Protein AF-0000000081640020 (afdb_homodimer)

Sequence (364 aa):
MSHGSNRSVGRKPPRAEVFRLPGRHGYAVESSPYLPGRLACAASQYYGIAGSGTVVVLEQSDAGIHLFRSFDWNDGLFDVTWSENNEHVLVTCSGDGSLQIWDTTQPTGPLQVYKEHAQEVYSVDWSQTRGEQLIVSGSWDQTAKLWDPTVGQSVCTFNGHEGVIYSTIWSPHIPGCFASASMSHGSNRSVGRKPPRAEVFRLPGRHGYAVESSPYLPGRLACAASQYYGIAGSGTVVVLEQSDAGIHLFRSFDWNDGLFDVTWSENNEHVLVTCSGDGSLQIWDTTQPTGPLQVYKEHAQEVYSVDWSQTRGEQLIVSGSWDQTAKLWDPTVGQSVCTFNGHEGVIYSTIWSPHIPGCFASAS

Organism: Gekko japonicus (NCBI:txid146911)

Solvent-accessible surface area (backbone atoms only — not comparable to full-atom values): 19384 Å² total; per-residue (Å²): 137,84,79,74,77,74,70,68,75,67,74,73,71,89,82,85,81,85,81,86,56,88,78,48,32,28,35,16,52,38,64,46,94,75,44,81,47,33,34,38,35,11,12,8,14,74,83,54,76,48,56,38,11,37,41,37,32,34,38,51,53,98,90,39,68,41,85,72,45,71,46,78,43,87,31,16,24,38,15,47,33,55,44,77,85,40,87,50,32,34,38,37,20,16,53,78,10,28,35,38,32,36,37,74,87,45,83,73,64,58,80,43,74,44,77,76,53,87,30,32,22,43,19,42,28,48,33,70,29,84,95,51,73,38,34,37,35,10,14,52,63,19,34,36,39,33,30,35,85,91,46,95,52,70,74,47,77,45,71,84,50,92,37,47,21,46,19,35,38,53,32,77,74,45,76,96,38,68,52,71,18,45,136,84,78,75,78,73,70,68,75,68,74,72,71,90,82,85,80,83,79,86,57,89,77,47,31,28,35,17,53,40,64,48,92,74,43,82,47,30,34,37,36,11,12,7,13,73,83,53,76,46,55,38,11,36,42,36,32,34,37,52,53,96,90,38,70,42,84,72,47,71,46,78,43,87,31,16,25,37,16,47,32,55,44,77,83,40,89,51,32,34,38,36,22,16,53,78,9,28,36,39,33,35,36,74,87,43,82,72,64,57,80,43,73,44,77,77,52,89,30,32,23,42,20,42,26,45,32,70,29,84,96,50,73,38,36,38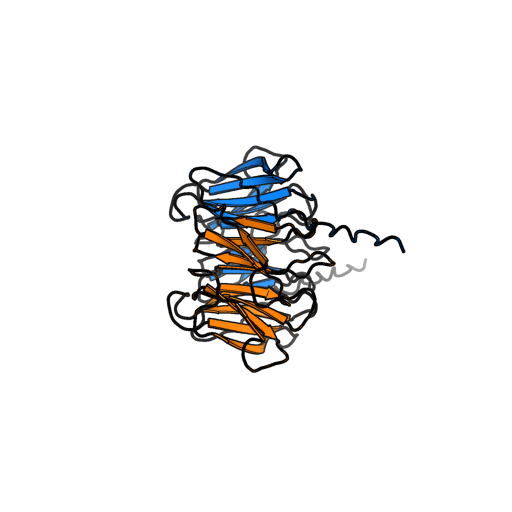,34,11,14,53,62,20,34,35,37,33,31,34,85,91,45,94,52,71,75,44,78,44,70,86,50,92,39,46,21,46,20,35,35,53,31,79,74,46,74,95,39,68,51,71,18,45

Radius of gyration: 20.92 Å; Cα contacts (8 Å, |Δi|>4): 1051; chains: 2; bounding box: 81×58×61 Å

InterPro domains:
  IPR001680 WD40 repeat [PF00400] (75-103)
  IPR001680 WD40 repeat [PF00400] (110-148)
  IPR001680 WD40 repeat [PS50082] (114-157)
  IPR001680 WD40 repeat [SM00320] (64-103)
  IPR001680 WD40 repeat [SM00320] (107-148)
  IPR015943 WD40/YVTN repeat-like-containing domain superfamily [G3DSA:2.130.10.10] (17-182)
  IPR036322 WD40-repeat-containing domain superfamily [SSF50978] (51-182)
  IPR044536 Peroxisomal targeting signal 2 receptor [PTHR46027] (19-182)

Nearest PDB structures (foldseek):
  8enw-assembly2_B  TM=9.210E-01  e=2.119E-08  Saccharomyces cerevisiae
  4j82-assembly2_B  TM=9.116E-01  e=2.236E-08  Saccharomyces cerevisiae
  8f0e-assembly2_B  TM=8.985E-01  e=9.105E-08  Saccharomyces cerevisiae
  8ewx-assembly2_B  TM=8.991E-01  e=1.939E-07  Saccharomyces cerevisiae
  3mkq-assembly1_E  TM=8.914E-01  e=1.329E-07  Saccharomyces cerevisiae YJM789

pLDDT: mean 91.42, std 14.83, range [31.03, 98.88]

Secondary structure (DSSP, 8-state):
------------PPP------TT-EEEEEEE-SSSTTEEEEEEESGGGTSS-EEEEEEEEETTEEEEEEEEEESS-EEEEEE-SS-TTEEEEEETTSEEEEEETT--SS-SEEEE--SS-EEEEEE--STT---EEEEETTS-EEEE-TTSSSEEEEE---SS---EEEE-SSSTT-EEEE-/------------PPP------TT-EEEEEEE-SSSTTEEEEEEESGGGTSS-EEEEEEEEETTEEEEEEEEEESS-EEEEEE-SS-TTEEEEEETTSEEEEEETT--SS-SEEEE--SS-EEEEEE--STT---EEEEETTS-EEEE-TTSSSEEEEE---SS---EEEE-SSSTT-EEEE-

Structure (mmCIF, N/CA/C/O backbone):
data_AF-0000000081640020-model_v1
#
loop_
_entity.id
_entity.type
_entity.pdbx_description
1 polymer 'Peroxisomal targeting signal 2 receptor-like'
#
loop_
_atom_site.group_PDB
_atom_site.id
_atom_site.type_symbol
_atom_site.label_atom_id
_atom_site.label_alt_id
_atom_site.label_comp_id
_atom_site.label_asym_id
_atom_site.label_entity_id
_atom_site.label_seq_id
_atom_site.pdbx_PDB_ins_code
_atom_site.Cartn_x
_atom_site.Cartn_y
_atom_site.Cartn_z
_atom_site.occupancy
_atom_site.B_iso_or_equiv
_atom_site.auth_seq_id
_atom_site.auth_comp_id
_atom_site.auth_asym_id
_atom_site.auth_atom_id
_atom_site.pdbx_PDB_model_num
ATOM 1 N N . MET A 1 1 ? 40.188 -6.492 -39.781 1 31.47 1 MET A N 1
ATOM 2 C CA . MET A 1 1 ? 38.844 -6.727 -39.281 1 31.47 1 MET A CA 1
ATOM 3 C C . MET A 1 1 ? 38.719 -6.328 -37.812 1 31.47 1 MET A C 1
ATOM 5 O O . MET A 1 1 ? 39.406 -6.906 -36.938 1 31.47 1 MET A O 1
ATOM 9 N N . SER A 1 2 ? 38.531 -4.973 -37.438 1 36.56 2 SER A N 1
ATOM 10 C CA . SER A 1 2 ? 38.5 -4.25 -36.188 1 36.56 2 SER A CA 1
ATOM 11 C C . SER A 1 2 ? 37.375 -4.773 -35.281 1 36.56 2 SER A C 1
ATOM 13 O O . SER A 1 2 ? 36.219 -4.836 -35.688 1 36.56 2 SER A O 1
ATOM 15 N N . HIS A 1 3 ? 37.625 -5.766 -34.375 1 32.75 3 HIS A N 1
ATOM 16 C CA . HIS A 1 3 ? 36.75 -6.266 -33.312 1 32.75 3 HIS A CA 1
ATOM 17 C C . HIS A 1 3 ? 36.156 -5.121 -32.5 1 32.75 3 HIS A C 1
ATOM 19 O O . HIS A 1 3 ? 36.906 -4.379 -31.844 1 32.75 3 HIS A O 1
ATOM 25 N N . GLY A 1 4 ? 35.156 -4.398 -32.969 1 34.59 4 GLY A N 1
ATOM 26 C CA . GLY A 1 4 ? 34.406 -3.445 -32.156 1 34.59 4 GLY A CA 1
ATOM 27 C C . GLY A 1 4 ? 34.094 -3.965 -30.75 1 34.59 4 GLY A C 1
ATOM 28 O O . GLY A 1 4 ? 33.594 -5.082 -30.609 1 34.59 4 GLY A O 1
ATOM 29 N N . SER A 1 5 ? 34.875 -3.557 -29.719 1 37.44 5 SER A N 1
ATOM 30 C CA . SER A 1 5 ? 34.625 -3.75 -28.297 1 37.44 5 SER A CA 1
ATOM 31 C C . SER A 1 5 ? 33.188 -3.432 -27.922 1 37.44 5 SER A C 1
ATOM 33 O O . SER A 1 5 ? 32.719 -2.322 -28.172 1 37.44 5 SER A O 1
ATOM 35 N N . ASN A 1 6 ? 32.312 -4.316 -28.109 1 34.81 6 ASN A N 1
ATOM 36 C CA . ASN A 1 6 ? 31.016 -4.254 -27.438 1 34.81 6 ASN A CA 1
ATOM 37 C C . ASN A 1 6 ? 31.156 -3.832 -25.984 1 34.81 6 ASN A C 1
ATOM 39 O O . ASN A 1 6 ? 31.625 -4.613 -25.141 1 34.81 6 ASN A O 1
ATOM 43 N N . ARG A 1 7 ? 31.516 -2.559 -25.75 1 33.72 7 ARG A N 1
ATOM 44 C CA . ARG A 1 7 ? 31.406 -2.066 -24.375 1 33.72 7 ARG A CA 1
ATOM 45 C C . ARG A 1 7 ? 30.109 -2.539 -23.719 1 33.72 7 ARG A C 1
ATOM 47 O O . ARG A 1 7 ? 29.016 -2.246 -24.219 1 33.72 7 ARG A O 1
ATOM 54 N N . SER A 1 8 ? 30.141 -3.619 -23.125 1 36.47 8 SER A N 1
ATOM 55 C CA . SER A 1 8 ? 29.109 -3.955 -22.141 1 36.47 8 SER A CA 1
ATOM 56 C C . SER A 1 8 ? 28.688 -2.725 -21.344 1 36.47 8 SER A C 1
ATOM 58 O O . SER A 1 8 ? 29.531 -2.043 -20.75 1 36.47 8 SER A O 1
ATOM 60 N N . VAL A 1 9 ? 27.984 -1.867 -21.953 1 42.41 9 VAL A N 1
ATOM 61 C CA . VAL A 1 9 ? 27.406 -0.867 -21.047 1 42.41 9 VAL A CA 1
ATOM 62 C C . VAL A 1 9 ? 27.172 -1.482 -19.672 1 42.41 9 VAL A C 1
ATOM 64 O O . VAL A 1 9 ? 26.344 -2.393 -19.531 1 42.41 9 VAL A O 1
ATOM 67 N N . GLY A 1 10 ? 28.109 -1.591 -18.953 1 42.25 10 GLY A N 1
ATOM 68 C CA . GLY A 1 10 ? 28.031 -2.102 -17.594 1 42.25 10 GLY A CA 1
ATOM 69 C C . GLY A 1 10 ? 26.828 -1.582 -16.828 1 42.25 10 GLY A C 1
ATOM 70 O O . GLY A 1 10 ? 26.609 -0.37 -16.75 1 42.25 10 GLY A O 1
ATOM 71 N N . ARG A 1 11 ? 25.797 -2.18 -16.828 1 53.28 11 ARG A N 1
ATOM 72 C CA . ARG A 1 11 ? 24.672 -1.868 -15.938 1 53.28 11 ARG A CA 1
ATOM 73 C C . ARG A 1 11 ? 25.172 -1.43 -14.57 1 53.28 11 ARG A C 1
ATOM 75 O O . ARG A 1 11 ? 26 -2.105 -13.961 1 53.28 11 ARG A O 1
ATOM 82 N N . LYS A 1 12 ? 25.266 -0.061 -14.383 1 57.16 12 LYS A N 1
ATOM 83 C CA . LYS A 1 12 ? 25.609 0.451 -13.055 1 57.16 12 LYS A CA 1
ATOM 84 C C . LYS A 1 12 ? 24.984 -0.415 -11.961 1 57.16 12 LYS A C 1
ATOM 86 O O . LYS A 1 12 ? 23.812 -0.786 -12.039 1 57.16 12 LYS A O 1
ATOM 91 N N . PRO A 1 13 ? 25.906 -0.853 -11.133 1 63.94 13 PRO A N 1
ATOM 92 C CA . PRO A 1 13 ? 25.375 -1.683 -10.055 1 63.94 13 PRO A CA 1
ATOM 93 C C . PRO A 1 13 ? 24.219 -1.006 -9.312 1 63.94 13 PRO A C 1
ATOM 95 O O . PRO A 1 13 ? 24.156 0.224 -9.242 1 63.94 13 PRO A O 1
ATOM 98 N N . PRO A 1 14 ? 23.281 -1.771 -8.961 1 75.06 14 PRO A N 1
ATOM 99 C CA . PRO A 1 14 ? 22.188 -1.174 -8.172 1 75.06 14 PRO A CA 1
ATOM 100 C C . PRO A 1 14 ? 22.703 -0.415 -6.949 1 75.06 14 PRO A C 1
ATOM 102 O O . PRO A 1 14 ? 23.609 -0.889 -6.258 1 75.06 14 PRO A O 1
ATOM 105 N N . ARG A 1 15 ? 22.406 0.864 -6.859 1 84.56 15 ARG A N 1
ATOM 106 C CA . ARG A 1 15 ? 22.781 1.709 -5.727 1 84.56 15 ARG A CA 1
ATOM 107 C C . ARG A 1 15 ? 21.656 1.773 -4.703 1 84.56 15 ARG A C 1
ATOM 109 O O . ARG A 1 15 ? 20.469 1.836 -5.066 1 84.56 15 ARG A O 1
ATOM 116 N N . ALA A 1 16 ? 22.078 1.59 -3.438 1 89.75 16 ALA A N 1
ATOM 117 C CA . ALA A 1 16 ? 21.125 1.692 -2.34 1 89.75 16 ALA A CA 1
ATOM 118 C C . ALA A 1 16 ? 21.516 2.787 -1.358 1 89.75 16 ALA A C 1
ATOM 120 O O . ALA A 1 16 ? 22.688 2.895 -0.985 1 89.75 16 ALA A O 1
ATOM 121 N N . GLU A 1 17 ? 20.625 3.701 -1.129 1 92.69 17 GLU A N 1
ATOM 122 C CA . GLU A 1 17 ? 20.797 4.715 -0.095 1 92.69 17 GLU A CA 1
ATOM 123 C C . GLU A 1 17 ? 19.828 4.504 1.06 1 92.69 17 GLU A C 1
ATOM 125 O O . GLU A 1 17 ? 18.672 4.113 0.844 1 92.69 17 GLU A O 1
ATOM 130 N N . VAL A 1 18 ? 20.328 4.789 2.318 1 94.5 18 VAL A N 1
ATOM 131 C CA . VAL A 1 18 ? 19.516 4.539 3.5 1 94.5 18 VAL A CA 1
ATOM 132 C C . VAL A 1 18 ? 19.344 5.836 4.289 1 94.5 18 VAL A C 1
ATOM 134 O O . VAL A 1 18 ? 20.312 6.57 4.516 1 94.5 18 VAL A O 1
ATOM 137 N N . PHE A 1 19 ? 18.156 6.219 4.598 1 96.25 19 PHE A N 1
ATOM 138 C CA . PHE A 1 19 ? 17.844 7.258 5.57 1 96.25 19 PHE A CA 1
ATOM 139 C C . PHE A 1 19 ? 17.375 6.641 6.883 1 96.25 19 PHE A C 1
ATOM 141 O O . PHE A 1 19 ? 16.469 5.812 6.895 1 96.25 19 PHE A O 1
ATOM 148 N N . ARG A 1 20 ? 18 7.086 7.984 1 96.25 20 ARG A N 1
ATOM 149 C CA . ARG A 1 20 ? 17.656 6.523 9.289 1 96.25 20 ARG A CA 1
ATOM 150 C C . ARG A 1 20 ? 16.953 7.551 10.164 1 96.25 20 ARG A C 1
ATOM 152 O O . ARG A 1 20 ? 17.344 8.719 10.211 1 96.25 20 ARG A O 1
ATOM 159 N N . LEU A 1 21 ? 15.836 7.211 10.75 1 95.88 21 LEU A N 1
ATOM 160 C CA . LEU A 1 21 ? 15.094 7.969 11.758 1 95.88 21 LEU A CA 1
ATOM 161 C C . LEU A 1 21 ? 15.133 7.258 13.109 1 95.88 21 LEU A C 1
ATOM 163 O O . LEU A 1 21 ? 14.289 6.406 13.391 1 95.88 21 LEU A O 1
ATOM 167 N N . PRO A 1 22 ? 16.109 7.625 13.961 1 94.12 22 PRO A N 1
ATOM 168 C CA . PRO A 1 22 ? 16.281 6.906 15.227 1 94.12 22 PRO A CA 1
ATOM 169 C C . PRO A 1 22 ? 15 6.852 16.047 1 94.12 22 PRO A C 1
ATOM 171 O O . PRO A 1 22 ? 14.297 7.855 16.172 1 94.12 22 PRO A O 1
ATOM 174 N N . GLY A 1 23 ? 14.727 5.684 16.594 1 95.31 23 GLY A N 1
ATOM 175 C CA . GLY A 1 23 ? 13.586 5.496 17.469 1 95.31 23 GLY A CA 1
ATOM 176 C C . GLY A 1 23 ? 12.273 5.348 16.719 1 95.31 23 GLY A C 1
ATOM 177 O O . GLY A 1 23 ? 11.203 5.355 17.328 1 95.31 23 GLY A O 1
ATOM 178 N N . ARG A 1 24 ? 12.305 5.293 15.414 1 97.19 24 ARG A N 1
ATOM 179 C CA . ARG A 1 24 ? 11.094 5.16 14.602 1 97.19 24 ARG A CA 1
ATOM 180 C C . ARG A 1 24 ? 11.188 3.953 13.68 1 97.19 24 ARG A C 1
ATOM 182 O O . ARG A 1 24 ? 12.273 3.605 13.203 1 97.19 24 ARG A O 1
ATOM 189 N N . HIS A 1 25 ? 10.086 3.314 13.461 1 97.19 25 HIS A N 1
ATOM 190 C CA . HIS A 1 25 ? 9.914 2.248 12.484 1 97.19 25 HIS A CA 1
ATOM 191 C C . HIS A 1 25 ? 9 2.684 11.344 1 97.19 25 HIS A C 1
ATOM 193 O O . HIS A 1 25 ? 7.883 3.141 11.586 1 97.19 25 HIS A O 1
ATOM 199 N N . GLY A 1 26 ? 9.492 2.486 10.109 1 98.38 26 GLY A N 1
ATOM 200 C CA . GLY A 1 26 ? 8.711 2.877 8.945 1 98.38 26 GLY A CA 1
ATOM 201 C C . GLY A 1 26 ? 7.617 1.884 8.602 1 98.38 26 GLY A C 1
ATOM 202 O O . GLY A 1 26 ? 7.836 0.671 8.656 1 98.38 26 GLY A O 1
ATOM 203 N N . TYR A 1 27 ? 6.477 2.402 8.266 1 98.5 27 TYR A N 1
ATOM 204 C CA . TYR A 1 27 ? 5.34 1.543 7.953 1 98.5 27 TYR A CA 1
ATOM 205 C C . TYR A 1 27 ? 4.914 1.705 6.496 1 98.5 27 TYR A C 1
ATOM 207 O O . TYR A 1 27 ? 4.406 0.764 5.883 1 98.5 27 TYR A O 1
ATOM 215 N N . ALA A 1 28 ? 5.047 2.902 6.031 1 98.75 28 ALA A N 1
ATOM 216 C CA . ALA A 1 28 ? 4.613 3.195 4.668 1 98.75 28 ALA A CA 1
ATOM 217 C C . ALA A 1 28 ? 5.516 4.242 4.02 1 98.75 28 ALA A C 1
ATOM 219 O O . ALA A 1 28 ? 5.965 5.18 4.68 1 98.75 28 ALA A O 1
ATOM 220 N N . VAL A 1 29 ? 5.754 4.066 2.709 1 98.62 29 VAL A N 1
ATOM 221 C CA . VAL A 1 29 ? 6.508 5.035 1.916 1 98.62 29 VAL A CA 1
ATOM 222 C C . VAL A 1 29 ? 5.809 5.258 0.576 1 98.62 29 VAL A C 1
ATOM 224 O O . VAL A 1 29 ? 5.305 4.312 -0.035 1 98.62 29 VAL A O 1
ATOM 227 N N . GLU A 1 30 ? 5.672 6.48 0.209 1 98.19 30 GLU A N 1
ATOM 228 C CA . GLU A 1 30 ? 5.043 6.852 -1.054 1 98.19 30 GLU A CA 1
ATOM 229 C C . GLU A 1 30 ? 5.867 7.898 -1.797 1 98.19 30 GLU A C 1
ATOM 231 O O . GLU A 1 30 ? 6.406 8.82 -1.184 1 98.19 30 GLU A O 1
ATOM 236 N N . SER A 1 31 ? 5.891 7.777 -3.104 1 96.75 31 SER A N 1
ATOM 237 C CA . SER A 1 31 ? 6.543 8.781 -3.938 1 96.75 31 SER A CA 1
ATOM 238 C C . SER A 1 31 ? 5.578 9.891 -4.328 1 96.75 31 SER A C 1
ATOM 240 O O . SER A 1 31 ? 4.406 9.633 -4.605 1 96.75 31 SER A O 1
ATOM 242 N N . SER A 1 32 ? 6.137 11.141 -4.355 1 96.44 32 SER A N 1
ATOM 243 C CA . SER A 1 32 ? 5.324 12.234 -4.875 1 96.44 32 SER A CA 1
ATOM 244 C C . SER A 1 32 ? 4.969 12.016 -6.34 1 96.44 32 SER A C 1
ATOM 246 O O . SER A 1 32 ? 5.824 11.641 -7.145 1 96.44 32 SER A O 1
ATOM 248 N N . PRO A 1 33 ? 3.686 12.266 -6.621 1 92.75 33 PRO A N 1
ATOM 249 C CA . PRO A 1 33 ? 3.33 12.156 -8.039 1 92.75 33 PRO A CA 1
ATOM 250 C C . PRO A 1 33 ? 3.775 13.367 -8.852 1 92.75 33 PRO A C 1
ATOM 252 O O . PRO A 1 33 ? 3.705 13.344 -10.086 1 92.75 33 PRO A O 1
ATOM 255 N N . TYR A 1 34 ? 4.285 14.414 -8.258 1 94.25 34 TYR A N 1
ATOM 256 C CA . TYR A 1 34 ? 4.613 15.672 -8.914 1 94.25 34 TYR A CA 1
ATOM 257 C C . TYR A 1 34 ? 6.125 15.844 -9.047 1 94.25 34 TYR A C 1
ATOM 259 O O . TYR A 1 34 ? 6.617 16.297 -10.078 1 94.25 34 TYR A O 1
ATOM 267 N N . LEU A 1 35 ? 6.797 15.562 -7.984 1 94.69 35 LEU A N 1
ATOM 268 C CA . LEU A 1 35 ? 8.211 15.898 -7.867 1 94.69 35 LEU A CA 1
ATOM 269 C C . LEU A 1 35 ? 9.07 14.633 -7.871 1 94.69 35 LEU A C 1
ATOM 271 O O . LEU A 1 35 ? 9.125 13.914 -6.871 1 94.69 35 LEU A O 1
ATOM 275 N N . PRO A 1 36 ? 9.812 14.578 -9.008 1 91 36 PRO A N 1
ATOM 276 C CA . PRO A 1 36 ? 10.672 13.391 -9.055 1 91 36 PRO A CA 1
ATOM 277 C C . PRO A 1 36 ? 11.688 13.344 -7.918 1 91 36 PRO A C 1
ATOM 279 O O . PRO A 1 36 ? 12.328 14.352 -7.621 1 91 36 PRO A O 1
ATOM 282 N N . GLY A 1 37 ? 11.773 12.43 -7.141 1 92 37 GLY A N 1
ATOM 283 C CA . GLY A 1 37 ? 12.758 12.25 -6.086 1 92 37 GLY A CA 1
ATOM 284 C C . GLY A 1 37 ? 12.211 12.547 -4.703 1 92 37 GLY A C 1
ATOM 285 O O . GLY A 1 37 ? 12.938 12.453 -3.711 1 92 37 GLY A O 1
ATOM 286 N N . ARG A 1 38 ? 11.023 13.078 -4.68 1 96.25 38 ARG A N 1
ATOM 287 C CA . ARG A 1 38 ? 10.422 13.359 -3.381 1 96.25 38 ARG A CA 1
ATOM 288 C C . ARG A 1 38 ? 9.594 12.18 -2.887 1 96.25 38 ARG A C 1
ATOM 290 O O . ARG A 1 38 ? 8.773 11.633 -3.631 1 96.25 38 ARG A O 1
ATOM 297 N N . LEU A 1 39 ? 9.852 11.805 -1.568 1 97.44 39 LEU A N 1
ATOM 298 C CA . LEU A 1 39 ? 9.18 10.68 -0.925 1 97.44 39 LEU A CA 1
ATOM 299 C C . LEU A 1 39 ? 8.617 11.094 0.43 1 97.44 39 LEU A C 1
ATOM 301 O O . LEU A 1 39 ? 9.148 11.984 1.086 1 97.44 39 LEU A O 1
ATOM 305 N N . ALA A 1 40 ? 7.566 10.477 0.797 1 98.75 40 ALA A N 1
ATOM 306 C CA . ALA A 1 40 ? 7.047 10.586 2.158 1 98.75 40 ALA A CA 1
ATOM 307 C C . ALA A 1 40 ? 7.02 9.219 2.842 1 98.75 40 ALA A C 1
ATOM 309 O O . ALA A 1 40 ? 6.684 8.211 2.219 1 98.75 40 ALA A O 1
ATOM 310 N N . CYS A 1 41 ? 7.367 9.164 4.113 1 98.81 41 CYS A N 1
ATOM 311 C CA . CYS A 1 41 ? 7.375 7.922 4.879 1 98.81 41 CYS A CA 1
ATOM 312 C C . CYS A 1 41 ? 6.723 8.117 6.242 1 98.81 41 CYS A C 1
ATOM 314 O O . CYS A 1 41 ? 7.121 9.008 7 1 98.81 41 CYS A O 1
ATOM 316 N N . ALA A 1 42 ? 5.738 7.324 6.547 1 98.88 42 ALA A N 1
ATOM 317 C CA . ALA A 1 42 ? 5.102 7.305 7.859 1 98.88 42 ALA A CA 1
ATOM 318 C C . ALA A 1 42 ? 5.793 6.309 8.789 1 98.88 42 ALA A C 1
ATOM 320 O O . ALA A 1 42 ? 6.059 5.172 8.398 1 98.88 42 ALA A O 1
ATOM 321 N N . ALA A 1 43 ? 6.008 6.785 10.008 1 98.75 43 ALA A N 1
ATOM 322 C CA . ALA A 1 43 ? 6.738 5.945 10.953 1 98.75 43 ALA A CA 1
ATOM 323 C C . ALA A 1 43 ? 6.148 6.055 12.352 1 98.75 43 ALA A C 1
ATOM 325 O O . ALA A 1 43 ? 5.438 7.016 12.656 1 98.75 43 ALA A O 1
ATOM 326 N N . SER A 1 44 ? 6.453 5.031 13.18 1 98.56 44 SER A N 1
ATOM 327 C CA . SER A 1 44 ? 5.938 4.977 14.547 1 98.56 44 SER A CA 1
ATOM 328 C C . SER A 1 44 ? 7.023 4.543 15.531 1 98.56 44 SER A C 1
ATOM 330 O O . SER A 1 44 ? 7.992 3.891 15.141 1 98.56 44 SER A O 1
ATOM 332 N N . GLN A 1 45 ? 6.816 4.98 16.75 1 97.25 45 GLN A N 1
ATOM 333 C CA . GLN A 1 45 ? 7.68 4.512 17.828 1 97.25 45 GLN A CA 1
ATOM 334 C C . GLN A 1 45 ? 7.207 3.162 18.359 1 97.25 45 GLN A C 1
ATOM 336 O O . GLN A 1 45 ? 6.02 2.848 18.297 1 97.25 45 GLN A O 1
ATOM 341 N N . TYR A 1 46 ? 8.172 2.32 18.844 1 95.62 46 TYR A N 1
ATOM 342 C CA . TYR A 1 46 ? 7.93 1.057 19.531 1 95.62 46 TYR A CA 1
ATOM 343 C C . TYR A 1 46 ? 7.039 0.144 18.688 1 95.62 46 TYR A C 1
ATOM 345 O O . TYR A 1 46 ? 6.066 -0.416 19.203 1 95.62 46 TYR A O 1
ATOM 353 N N . TYR A 1 47 ? 7.227 0.098 17.391 1 90.12 47 TYR A N 1
ATOM 354 C CA . TYR A 1 47 ? 6.578 -0.788 16.438 1 90.12 47 TYR A CA 1
ATOM 355 C C . TYR A 1 47 ? 5.074 -0.535 16.391 1 90.12 47 TYR A C 1
ATOM 357 O O . TYR A 1 47 ? 4.289 -1.466 16.203 1 90.12 47 TYR A O 1
ATOM 365 N N . GLY A 1 48 ? 4.715 0.744 16.734 1 92 48 GLY A N 1
ATOM 366 C CA . GLY A 1 48 ? 3.322 1.148 16.609 1 92 48 GLY A CA 1
ATOM 367 C C . GLY A 1 48 ? 2.482 0.791 17.828 1 92 48 GLY A C 1
ATOM 368 O O . GLY A 1 48 ? 1.269 1.001 17.828 1 92 48 GLY A O 1
ATOM 369 N N . ILE A 1 49 ? 3.008 0.252 18.812 1 92.06 49 ILE A N 1
ATOM 370 C CA . ILE A 1 49 ? 2.275 -0.2 19.984 1 92.06 49 ILE A CA 1
ATOM 371 C C . ILE A 1 49 ? 2.037 0.977 20.938 1 92.06 49 ILE A C 1
ATOM 373 O O . ILE A 1 49 ? 0.993 1.058 21.578 1 92.06 49 ILE A O 1
ATOM 377 N N . ALA A 1 50 ? 2.98 1.899 21.031 1 92.62 50 ALA A N 1
ATOM 378 C CA . ALA A 1 50 ? 2.924 3.08 21.891 1 92.62 50 ALA A CA 1
ATOM 379 C C . ALA A 1 50 ? 3.795 4.203 21.328 1 92.62 50 ALA A C 1
ATOM 381 O O . ALA A 1 50 ? 4.531 4.004 20.359 1 92.62 50 ALA A O 1
ATOM 382 N N . GLY A 1 51 ? 3.578 5.398 21.828 1 95.5 51 GLY A N 1
ATOM 383 C CA . GLY A 1 51 ? 4.473 6.504 21.531 1 95.5 51 GLY A CA 1
ATOM 384 C C . GLY A 1 51 ? 3.969 7.379 20.391 1 95.5 51 GLY A C 1
ATOM 385 O O . GLY A 1 51 ? 2.768 7.418 20.125 1 95.5 51 GLY A O 1
ATOM 386 N N . SER A 1 52 ? 4.93 8.102 19.781 1 97.94 52 SER A N 1
ATOM 387 C CA . SER A 1 52 ? 4.605 9.109 18.781 1 97.94 52 SER A CA 1
ATOM 388 C C . SER A 1 52 ? 4.871 8.578 17.375 1 97.94 52 SER A C 1
ATOM 390 O O . SER A 1 52 ? 5.449 7.504 17.203 1 97.94 52 SER A O 1
ATOM 392 N N . GLY A 1 53 ? 4.281 9.234 16.438 1 98.31 53 GLY A N 1
ATOM 393 C CA . GLY A 1 53 ? 4.562 8.992 15.039 1 98.31 53 GLY A CA 1
ATOM 394 C C . GLY A 1 53 ? 5.242 10.164 14.359 1 98.31 53 GLY A C 1
ATOM 395 O O . GLY A 1 53 ? 5.207 11.289 14.859 1 98.31 53 GLY A O 1
ATOM 396 N N . THR A 1 54 ? 5.945 9.875 13.305 1 98.56 54 THR A N 1
ATOM 397 C CA . THR A 1 54 ? 6.605 10.891 12.492 1 98.56 54 THR A CA 1
ATOM 398 C C . THR A 1 54 ? 6.375 10.617 11.008 1 98.56 54 THR A C 1
ATOM 400 O O . THR A 1 54 ? 6.465 9.477 10.555 1 98.56 54 THR A O 1
ATOM 403 N N . VAL A 1 55 ? 5.961 11.625 10.289 1 98.75 55 VAL A N 1
ATOM 404 C CA . VAL A 1 55 ? 6.043 11.547 8.836 1 98.75 55 VAL A CA 1
ATOM 405 C C . VAL A 1 55 ? 7.199 12.406 8.336 1 98.75 55 VAL A C 1
ATOM 407 O O . VAL A 1 55 ? 7.328 13.57 8.719 1 98.75 55 VAL A O 1
ATOM 410 N N . VAL A 1 56 ? 8.055 11.781 7.539 1 98.44 56 VAL A N 1
ATOM 411 C CA . VAL A 1 56 ? 9.188 12.508 6.973 1 98.44 56 VAL A CA 1
ATOM 412 C C . VAL A 1 56 ? 9.016 12.641 5.465 1 98.44 56 VAL A C 1
ATOM 414 O O . VAL A 1 56 ? 8.531 11.727 4.801 1 98.44 56 VAL A O 1
ATOM 417 N N . VAL A 1 57 ? 9.344 13.766 4.98 1 98.25 57 VAL A N 1
ATOM 418 C CA . VAL A 1 57 ? 9.484 14.016 3.549 1 98.25 57 VAL A CA 1
ATOM 419 C C . VAL A 1 57 ? 10.961 14.078 3.172 1 98.25 57 VAL A C 1
ATOM 421 O O . VAL A 1 57 ? 11.719 14.875 3.736 1 98.25 57 VAL A O 1
ATOM 424 N N . LEU A 1 58 ? 11.305 13.195 2.23 1 98.12 58 LEU A N 1
ATOM 425 C CA . LEU A 1 58 ? 12.695 13.031 1.837 1 98.12 58 LEU A CA 1
ATOM 426 C C . LEU A 1 58 ? 12.914 13.484 0.395 1 98.12 58 LEU A C 1
ATOM 428 O O . LEU A 1 58 ? 11.984 13.438 -0.416 1 98.12 58 LEU A O 1
ATOM 432 N N . GLU A 1 59 ? 14.109 13.914 0.158 1 95.88 59 GLU A N 1
ATOM 433 C CA . GLU A 1 59 ? 14.555 14.266 -1.189 1 95.88 59 GLU A CA 1
ATOM 434 C C . GLU A 1 59 ? 15.719 13.383 -1.627 1 95.88 59 GLU A C 1
ATOM 436 O O . GLU A 1 59 ? 16.734 13.312 -0.935 1 95.88 59 GLU A O 1
ATOM 441 N N . GLN A 1 60 ? 15.453 12.734 -2.723 1 91.88 60 GLN A N 1
ATOM 442 C CA . GLN A 1 60 ? 16.531 11.953 -3.318 1 91.88 60 GLN A CA 1
ATOM 443 C C . GLN A 1 60 ? 17.266 12.758 -4.395 1 91.88 60 GLN A C 1
ATOM 445 O O . GLN A 1 60 ? 16.625 13.328 -5.285 1 91.88 60 GLN A O 1
ATOM 450 N N . SER A 1 61 ? 18.609 12.844 -4.309 1 86 61 SER A N 1
ATOM 451 C CA . SER A 1 61 ? 19.469 13.492 -5.297 1 86 61 SER A CA 1
ATOM 452 C C . SER A 1 61 ? 20.703 12.656 -5.574 1 86 61 SER A C 1
ATOM 454 O O . SER A 1 61 ? 20.844 11.547 -5.055 1 86 61 SER A O 1
ATOM 456 N N . ASP A 1 62 ? 21.531 13.133 -6.457 1 84.25 62 ASP A N 1
ATOM 457 C CA . ASP A 1 62 ? 22.797 12.453 -6.75 1 84.25 62 ASP A CA 1
ATOM 458 C C . ASP A 1 62 ? 23.656 12.328 -5.492 1 84.25 62 ASP A C 1
ATOM 460 O O . ASP A 1 62 ? 24.469 11.406 -5.379 1 84.25 62 ASP A O 1
ATOM 464 N N . ALA A 1 63 ? 23.438 13.195 -4.586 1 86.62 63 ALA A N 1
ATOM 465 C CA . ALA A 1 63 ? 24.219 13.227 -3.355 1 86.62 63 ALA A CA 1
ATOM 466 C C . ALA A 1 63 ? 23.656 12.25 -2.32 1 86.62 63 ALA A C 1
ATOM 468 O O . ALA A 1 63 ? 24.312 11.984 -1.302 1 86.62 63 ALA A O 1
ATOM 469 N N . GLY A 1 64 ? 22.5 11.75 -2.607 1 88.56 64 GLY A N 1
ATOM 470 C CA . GLY A 1 64 ? 21.906 10.82 -1.659 1 88.56 64 GLY A CA 1
ATOM 471 C C . GLY A 1 64 ? 20.5 11.234 -1.227 1 88.56 64 GLY A C 1
ATOM 472 O O . GLY A 1 64 ? 19.812 11.945 -1.956 1 88.56 64 GLY A O 1
ATOM 473 N N . ILE A 1 65 ? 20.078 10.617 -0.127 1 93.38 65 ILE A N 1
ATOM 474 C CA . ILE A 1 65 ? 18.75 10.914 0.399 1 93.38 65 ILE A CA 1
ATOM 475 C C . ILE A 1 65 ? 18.859 11.859 1.591 1 93.38 65 ILE A C 1
ATOM 477 O O . ILE A 1 65 ? 19.625 11.609 2.521 1 93.38 65 ILE A O 1
ATOM 481 N N . HIS A 1 66 ? 18.062 12.992 1.464 1 95.12 66 HIS A N 1
ATOM 482 C CA . HIS A 1 66 ? 18.125 14.008 2.506 1 95.12 66 HIS A CA 1
ATOM 483 C C . HIS A 1 66 ? 16.75 14.305 3.07 1 95.12 66 HIS A C 1
ATOM 485 O O . HIS A 1 66 ? 15.742 14.195 2.359 1 95.12 66 HIS A O 1
ATOM 491 N N . LEU A 1 67 ? 16.781 14.781 4.348 1 96.81 67 LEU A N 1
ATOM 492 C CA . LEU A 1 67 ? 15.539 15.18 4.992 1 96.81 67 LEU A CA 1
ATOM 493 C C . LEU A 1 67 ? 15.094 16.562 4.512 1 96.81 67 LEU A C 1
ATOM 495 O O . LEU A 1 67 ? 15.836 17.531 4.641 1 96.81 67 LEU A O 1
ATOM 499 N N . PHE A 1 68 ? 13.93 16.578 3.955 1 96.94 68 PHE A N 1
ATOM 500 C CA . PHE A 1 68 ? 13.352 17.844 3.506 1 96.94 68 PHE A CA 1
ATOM 501 C C . PHE A 1 68 ? 12.461 18.438 4.582 1 96.94 68 PHE A C 1
ATOM 503 O O . PHE A 1 68 ? 12.594 19.625 4.926 1 96.94 68 PHE A O 1
ATOM 510 N N . ARG A 1 69 ? 11.516 17.641 5.141 1 96.88 69 ARG A N 1
ATOM 511 C CA . ARG A 1 69 ? 10.578 18.047 6.184 1 96.88 69 ARG A CA 1
ATOM 512 C C . ARG A 1 69 ? 10.242 16.875 7.102 1 96.88 69 ARG A C 1
ATOM 514 O O . ARG A 1 69 ? 10.344 15.719 6.695 1 96.88 69 ARG A O 1
ATOM 521 N N . SER A 1 70 ? 9.906 17.297 8.336 1 97.38 70 SER A N 1
ATOM 522 C CA . SER A 1 70 ? 9.461 16.297 9.305 1 97.38 70 SER A CA 1
ATOM 523 C C . SER A 1 70 ? 8.312 16.828 10.148 1 97.38 70 SER A C 1
ATOM 525 O O . SER A 1 70 ? 8.32 17.984 10.562 1 97.38 70 SER A O 1
ATOM 527 N N . PHE A 1 71 ? 7.324 15.992 10.344 1 98.31 71 PHE A N 1
ATOM 528 C CA . PHE A 1 71 ? 6.203 16.328 11.219 1 98.31 71 PHE A CA 1
ATOM 529 C C . PHE A 1 71 ? 5.984 15.227 12.258 1 98.31 71 PHE A C 1
ATOM 531 O O . PHE A 1 71 ? 6.047 14.039 11.938 1 98.31 71 PHE A O 1
ATOM 538 N N . ASP A 1 72 ? 5.711 15.656 13.477 1 97.62 72 ASP A N 1
ATOM 539 C CA . ASP A 1 72 ? 5.457 14.703 14.547 1 97.62 72 ASP A CA 1
ATOM 540 C C . ASP A 1 72 ? 3.975 14.672 14.914 1 97.62 72 ASP A C 1
ATOM 542 O O . ASP A 1 72 ? 3.273 15.672 14.773 1 97.62 72 ASP A O 1
ATOM 546 N N . TRP A 1 73 ? 3.498 13.547 15.297 1 98.12 73 TRP A N 1
ATOM 547 C CA . TRP A 1 73 ? 2.164 13.32 15.844 1 98.12 73 TRP A CA 1
ATOM 548 C C . TRP A 1 73 ? 2.234 12.555 17.156 1 98.12 73 TRP A C 1
ATOM 550 O O . TRP A 1 73 ? 3.18 11.797 17.391 1 98.12 73 TRP A O 1
ATOM 560 N N . ASN A 1 74 ? 1.286 12.734 17.984 1 97.62 74 ASN A N 1
ATOM 561 C CA . ASN A 1 74 ? 1.333 12.234 19.359 1 97.62 74 ASN A CA 1
ATOM 562 C C . ASN A 1 74 ? 0.999 10.75 19.422 1 97.62 74 ASN A C 1
ATOM 564 O O . ASN A 1 74 ? 0.979 10.156 20.5 1 97.62 74 ASN A O 1
ATOM 568 N N . ASP A 1 75 ? 0.745 10.109 18.359 1 98.5 75 ASP A N 1
ATOM 569 C CA . ASP A 1 75 ? 0.532 8.672 18.25 1 98.5 75 ASP A CA 1
ATOM 570 C C . ASP A 1 75 ? 1.172 8.117 16.984 1 98.5 75 ASP A C 1
ATOM 572 O O . ASP A 1 75 ? 1.609 8.883 16.109 1 98.5 75 ASP A O 1
ATOM 576 N N . GLY A 1 76 ? 1.296 6.777 16.859 1 98.56 76 GLY A N 1
ATOM 577 C CA . GLY A 1 76 ? 1.908 6.141 15.695 1 98.56 76 GLY A CA 1
ATOM 578 C C . GLY A 1 76 ? 1.235 6.512 14.391 1 98.56 76 GLY A C 1
ATOM 579 O O . GLY A 1 76 ? 0.016 6.691 14.344 1 98.56 76 GLY A O 1
ATOM 580 N N . LEU A 1 77 ? 2.016 6.656 13.305 1 98.88 77 LEU A N 1
ATOM 581 C CA . LEU A 1 77 ? 1.529 6.84 11.938 1 98.88 77 LEU A CA 1
ATOM 582 C C . LEU A 1 77 ? 1.762 5.586 11.102 1 98.88 77 LEU A C 1
ATOM 584 O O . LEU A 1 77 ? 2.859 5.02 11.117 1 98.88 77 LEU A O 1
ATOM 588 N N . PHE A 1 78 ? 0.716 5.164 10.305 1 98.75 78 PHE A N 1
ATOM 589 C CA . PHE A 1 78 ? 0.794 3.828 9.727 1 98.75 78 PHE A CA 1
ATOM 590 C C . PHE A 1 78 ? 0.745 3.893 8.211 1 98.75 78 PHE A C 1
ATOM 592 O O . PHE A 1 78 ? 1.138 2.943 7.527 1 98.75 78 PHE A O 1
ATOM 599 N N . ASP A 1 79 ? 0.203 4.945 7.691 1 98.88 79 ASP A N 1
ATOM 600 C CA . ASP A 1 79 ? 0.11 5.086 6.238 1 98.88 79 ASP A CA 1
ATOM 601 C C . ASP A 1 79 ? 0.226 6.555 5.824 1 98.88 79 ASP A C 1
ATOM 603 O O . ASP A 1 79 ? 0.093 7.453 6.66 1 98.88 79 ASP A O 1
ATOM 607 N N . VAL A 1 80 ? 0.543 6.766 4.562 1 98.88 80 VAL A N 1
ATOM 608 C CA . VAL A 1 80 ? 0.707 8.117 4.031 1 98.88 80 VAL A CA 1
ATOM 609 C C . VAL A 1 80 ? 0.335 8.141 2.553 1 98.88 80 VAL A C 1
ATOM 611 O O . VAL A 1 80 ? 0.567 7.164 1.833 1 98.88 80 VAL A O 1
ATOM 614 N N . THR A 1 81 ? -0.289 9.164 2.107 1 98.62 81 THR A N 1
ATOM 615 C CA . THR A 1 81 ? -0.573 9.383 0.693 1 98.62 81 THR A CA 1
ATOM 616 C C . THR A 1 81 ? -0.437 10.859 0.331 1 98.62 81 THR A C 1
ATOM 618 O O . THR A 1 81 ? -0.563 11.727 1.194 1 98.62 81 THR A O 1
ATOM 621 N N . TRP A 1 82 ? -0.14 11.117 -0.949 1 97.88 82 TRP A N 1
ATOM 622 C CA . TRP A 1 82 ? -0.009 12.484 -1.445 1 97.88 82 TRP A CA 1
ATOM 623 C C . TRP A 1 82 ? -1.33 12.984 -2.023 1 97.88 82 TRP A C 1
ATOM 625 O O . TRP A 1 82 ? -2.086 12.211 -2.615 1 97.88 82 TRP A O 1
ATOM 635 N N . SER A 1 83 ? -1.497 14.281 -1.844 1 96.5 83 SER A N 1
ATOM 636 C CA . SER A 1 83 ? -2.584 14.945 -2.557 1 96.5 83 SER A CA 1
ATOM 637 C C . SER A 1 83 ? -2.367 14.891 -4.066 1 96.5 83 SER A C 1
ATOM 639 O O . SER A 1 83 ? -1.24 15.047 -4.539 1 96.5 83 SER A O 1
ATOM 641 N N . GLU A 1 84 ? -3.475 14.719 -4.773 1 92.56 84 GLU A N 1
ATOM 642 C CA . GLU A 1 84 ? -3.398 14.734 -6.23 1 92.56 84 GLU A CA 1
ATOM 643 C C . GLU A 1 84 ? -3.729 16.125 -6.785 1 92.56 84 GLU A C 1
ATOM 645 O O . GLU A 1 84 ? -3.766 16.312 -8 1 92.56 84 GLU A O 1
ATOM 650 N N . ASN A 1 85 ? -3.951 17.016 -5.914 1 92.19 85 ASN A N 1
ATOM 651 C CA . ASN A 1 85 ? -4.312 18.359 -6.375 1 92.19 85 ASN A CA 1
ATOM 652 C C . ASN A 1 85 ? -3.332 19.406 -5.863 1 92.19 85 ASN A C 1
ATOM 654 O O . ASN A 1 85 ? -3.385 20.562 -6.281 1 92.19 85 ASN A O 1
ATOM 658 N N . ASN A 1 86 ? -2.547 19.094 -4.965 1 94.5 86 ASN A N 1
ATOM 659 C CA . ASN A 1 86 ? -1.549 20 -4.391 1 94.5 86 ASN A CA 1
ATOM 660 C C . ASN A 1 86 ? -0.247 19.266 -4.078 1 94.5 86 ASN A C 1
ATOM 662 O O . ASN A 1 86 ? -0.217 18.375 -3.219 1 94.5 86 ASN A O 1
ATOM 666 N N . GLU A 1 87 ? 0.88 19.609 -4.684 1 96.06 87 GLU A N 1
ATOM 667 C CA . GLU A 1 87 ? 2.139 18.875 -4.617 1 96.06 87 GLU A CA 1
ATOM 668 C C . GLU A 1 87 ? 2.773 19 -3.236 1 96.06 87 GLU A C 1
ATOM 670 O O . GLU A 1 87 ? 3.715 18.266 -2.916 1 96.06 87 GLU A O 1
ATOM 675 N N . HIS A 1 88 ? 2.248 19.812 -2.34 1 96.75 88 HIS A N 1
ATOM 676 C CA . HIS A 1 88 ? 2.842 20.031 -1.026 1 96.75 88 HIS A CA 1
ATOM 677 C C . HIS A 1 88 ? 2.043 19.344 0.068 1 96.75 88 HIS A C 1
ATOM 679 O O . HIS A 1 88 ? 2.451 19.328 1.231 1 96.75 88 HIS A O 1
ATOM 685 N N . VAL A 1 89 ? 0.938 18.766 -0.32 1 96.88 89 VAL A N 1
ATOM 686 C CA . VAL A 1 89 ? 0.009 18.281 0.693 1 96.88 89 VAL A CA 1
ATOM 687 C C . VAL A 1 89 ? 0.058 16.75 0.741 1 96.88 89 VAL A C 1
ATOM 689 O O . VAL A 1 89 ? 0.07 16.094 -0.301 1 96.88 89 VAL A O 1
ATOM 692 N N . LEU A 1 90 ? 0.182 16.219 1.968 1 97.94 90 LEU A N 1
ATOM 693 C CA . LEU A 1 90 ? 0.096 14.773 2.191 1 97.94 90 LEU A CA 1
ATOM 694 C C . LEU A 1 90 ? -0.813 14.461 3.375 1 97.94 90 LEU A C 1
ATOM 696 O O . LEU A 1 90 ? -1.124 15.344 4.176 1 97.94 90 LEU A O 1
ATOM 700 N N . VAL A 1 91 ? -1.313 13.242 3.455 1 98.69 91 VAL A N 1
ATOM 701 C CA . VAL A 1 91 ? -2.227 12.797 4.504 1 98.69 91 VAL A CA 1
ATOM 702 C C . VAL A 1 91 ? -1.667 11.555 5.18 1 98.69 91 VAL A C 1
ATOM 704 O O . VAL A 1 91 ? -1.164 10.648 4.512 1 98.69 91 VAL A O 1
ATOM 707 N N . THR A 1 92 ? -1.688 11.531 6.484 1 98.88 92 THR A N 1
ATOM 708 C CA . THR A 1 92 ? -1.336 10.344 7.258 1 98.88 92 THR A CA 1
ATOM 709 C C . THR A 1 92 ? -2.537 9.836 8.055 1 98.88 92 THR A C 1
ATOM 711 O O . THR A 1 92 ? -3.527 10.555 8.211 1 98.88 92 THR A O 1
ATOM 714 N N . CYS A 1 93 ? -2.43 8.609 8.492 1 98.88 93 CYS A N 1
ATOM 715 C CA . CYS A 1 93 ? -3.416 8.062 9.422 1 98.88 93 CYS A CA 1
ATOM 716 C C . CYS A 1 93 ? -2.738 7.445 10.641 1 98.88 93 CYS A C 1
ATOM 718 O O . CYS A 1 93 ? -1.595 6.992 10.555 1 98.88 93 CYS A O 1
ATOM 720 N N . SER A 1 94 ? -3.473 7.395 11.758 1 98.75 94 SER A N 1
ATOM 721 C CA . SER A 1 94 ? -2.807 7.246 13.047 1 98.75 94 SER A CA 1
ATOM 722 C C . SER A 1 94 ? -3.473 6.164 13.891 1 98.75 94 SER A C 1
ATOM 724 O O . SER A 1 94 ? -4.613 5.781 13.633 1 98.75 94 SER A O 1
ATOM 726 N N . GLY A 1 95 ? -2.693 5.812 14.898 1 98.38 95 GLY A N 1
ATOM 727 C CA . GLY A 1 95 ? -3.166 4.84 15.875 1 98.38 95 GLY A CA 1
ATOM 728 C C . GLY A 1 95 ? -4.258 5.383 16.781 1 98.38 95 GLY A C 1
ATOM 729 O O . GLY A 1 95 ? -4.988 4.613 17.406 1 98.38 95 GLY A O 1
ATOM 730 N N . ASP A 1 96 ? -4.41 6.684 16.844 1 98.5 96 ASP A N 1
ATOM 731 C CA . ASP A 1 96 ? -5.414 7.266 17.734 1 98.5 96 ASP A CA 1
ATOM 732 C C . ASP A 1 96 ? -6.734 7.48 17 1 98.5 96 ASP A C 1
ATOM 734 O O . ASP A 1 96 ? -7.613 8.195 17.484 1 98.5 96 ASP A O 1
ATOM 738 N N . GLY A 1 97 ? -6.867 6.945 15.812 1 98.62 97 GLY A N 1
ATOM 739 C CA . GLY A 1 97 ? -8.117 7.02 15.062 1 98.62 97 GLY A CA 1
ATOM 740 C C . GLY A 1 97 ? -8.242 8.289 14.242 1 98.62 97 GLY A C 1
ATOM 741 O O . GLY A 1 97 ? -9.32 8.594 13.727 1 98.62 97 GLY A O 1
ATOM 742 N N . SER A 1 98 ? -7.168 9 14.07 1 98.69 98 SER A N 1
ATOM 743 C CA . SER A 1 98 ? -7.238 10.281 13.375 1 98.69 98 SER A CA 1
ATOM 744 C C . SER A 1 98 ? -6.523 10.219 12.023 1 98.69 98 SER A C 1
ATOM 746 O O . SER A 1 98 ? -5.781 9.273 11.758 1 98.69 98 SER A O 1
ATOM 748 N N . LEU A 1 99 ? -6.855 11.18 11.18 1 98.81 99 LEU A N 1
ATOM 749 C CA . LEU A 1 99 ? -6.098 11.531 9.984 1 98.81 99 LEU A CA 1
ATOM 750 C C . LEU A 1 99 ? -5.5 12.93 10.117 1 98.81 99 LEU A C 1
ATOM 752 O O . LEU A 1 99 ? -6.137 13.836 10.672 1 98.81 99 LEU A O 1
ATOM 756 N N . GLN A 1 100 ? -4.293 13.117 9.625 1 98.69 100 GLN A N 1
ATOM 757 C CA . GLN A 1 100 ? -3.648 14.422 9.609 1 98.69 100 GLN A CA 1
ATOM 758 C C . GLN A 1 100 ? -3.348 14.875 8.188 1 98.69 100 GLN A C 1
ATOM 760 O O . GLN A 1 100 ? -2.773 14.117 7.398 1 98.69 100 GLN A O 1
ATOM 765 N N . ILE A 1 101 ? -3.738 16.047 7.828 1 98.12 101 ILE A N 1
ATOM 766 C CA . ILE A 1 101 ? -3.336 16.672 6.574 1 98.12 101 ILE A CA 1
ATOM 767 C C . ILE A 1 101 ? -2.166 17.625 6.824 1 98.12 101 ILE A C 1
ATOM 769 O O . ILE A 1 101 ? -2.27 18.547 7.637 1 98.12 101 ILE A O 1
ATOM 773 N N . TRP A 1 102 ? -1.095 17.344 6.09 1 98.19 102 TRP A N 1
ATOM 774 C CA . TRP A 1 102 ? 0.125 18.125 6.262 1 98.19 102 TRP A CA 1
ATOM 775 C C . TRP A 1 102 ? 0.412 18.969 5.02 1 98.19 102 TRP A C 1
ATOM 777 O O . TRP A 1 102 ? 0.078 18.578 3.902 1 98.19 102 TRP A O 1
ATOM 787 N N . ASP A 1 103 ? 0.983 20.109 5.234 1 97.88 103 ASP A N 1
ATOM 788 C CA . ASP A 1 103 ? 1.511 20.984 4.188 1 97.88 103 ASP A CA 1
ATOM 789 C C . ASP A 1 103 ? 3.014 21.203 4.359 1 97.88 103 ASP A C 1
ATOM 791 O O . ASP A 1 103 ? 3.449 21.828 5.324 1 97.88 103 ASP A O 1
ATOM 795 N N . THR A 1 104 ? 3.766 20.719 3.416 1 97.25 104 THR A N 1
ATOM 796 C CA . THR A 1 104 ? 5.219 20.734 3.547 1 97.25 104 THR A CA 1
ATOM 797 C C . THR A 1 104 ? 5.742 22.156 3.535 1 97.25 104 THR A C 1
ATOM 799 O O . THR A 1 104 ? 6.895 22.406 3.898 1 97.25 104 THR A O 1
ATOM 802 N N . THR A 1 105 ? 4.938 23.078 3.109 1 96.31 105 THR A N 1
ATOM 803 C CA . THR A 1 105 ? 5.355 24.484 3.094 1 96.31 105 THR A CA 1
ATOM 804 C C . THR A 1 105 ? 5.062 25.141 4.438 1 96.31 105 THR A C 1
ATOM 806 O O . THR A 1 105 ? 5.496 26.266 4.684 1 96.31 105 THR A O 1
ATOM 809 N N . GLN A 1 106 ? 4.305 24.5 5.242 1 92.25 106 GLN A N 1
ATOM 810 C CA . GLN A 1 106 ? 3.977 24.984 6.578 1 92.25 106 GLN A CA 1
ATOM 811 C C . GLN A 1 106 ? 4.574 24.078 7.652 1 92.25 106 GLN A C 1
ATOM 813 O O . GLN A 1 106 ? 4.035 23 7.945 1 92.25 106 GLN A O 1
ATOM 818 N N . PRO A 1 107 ? 5.625 24.484 8.289 1 82.94 107 PRO A N 1
ATOM 819 C CA . PRO A 1 107 ? 6.375 23.594 9.18 1 82.94 107 PRO A CA 1
ATOM 820 C C . PRO A 1 107 ? 5.641 23.312 10.492 1 82.94 107 PRO A C 1
ATOM 822 O O . PRO A 1 107 ? 5.977 22.344 11.195 1 82.94 107 PRO A O 1
ATOM 825 N N . THR A 1 108 ? 4.641 24.094 10.711 1 88.12 108 THR A N 1
ATOM 826 C CA . THR A 1 108 ? 4.039 23.922 12.031 1 88.12 108 THR A CA 1
ATOM 827 C C . THR A 1 108 ? 2.754 23.109 11.938 1 88.12 108 THR A C 1
ATOM 829 O O . THR A 1 108 ? 1.762 23.562 11.367 1 88.12 108 THR A O 1
ATOM 832 N N . GLY A 1 109 ? 2.678 21.938 12.375 1 88.12 109 GLY A N 1
ATOM 833 C CA . GLY A 1 109 ? 1.542 21.062 12.633 1 88.12 109 GLY A CA 1
ATOM 834 C C . GLY A 1 109 ? 0.714 20.797 11.391 1 88.12 109 GLY A C 1
ATOM 835 O O . GLY A 1 109 ? 1.034 21.281 10.305 1 88.12 109 GLY A O 1
ATOM 836 N N . PRO A 1 110 ? -0.332 20 11.555 1 96.56 110 PRO A N 1
ATOM 837 C CA . PRO A 1 110 ? -1.211 19.672 10.43 1 96.56 110 PRO A CA 1
ATOM 838 C C . PRO A 1 110 ? -2.178 20.797 10.078 1 96.56 110 PRO A C 1
ATOM 840 O O . PRO A 1 110 ? -2.576 21.578 10.961 1 96.56 110 PRO A O 1
ATOM 843 N N . LEU A 1 111 ? -2.484 20.938 8.82 1 95 111 LEU A N 1
ATOM 844 C CA . LEU A 1 111 ? -3.502 21.859 8.344 1 95 111 LEU A CA 1
ATOM 845 C C . LEU A 1 111 ? -4.875 21.516 8.906 1 95 111 LEU A C 1
ATOM 847 O O . LEU A 1 111 ? -5.672 22.391 9.219 1 95 111 LEU A O 1
ATOM 851 N N . GLN A 1 112 ? -5.113 20.281 8.992 1 95.69 112 GLN A N 1
ATOM 852 C CA . GLN A 1 112 ? -6.398 19.734 9.414 1 95.69 112 GLN A CA 1
ATOM 853 C C . GLN A 1 112 ? -6.23 18.359 10.055 1 95.69 112 GLN A C 1
ATOM 855 O O . GLN A 1 112 ? -5.324 17.609 9.688 1 95.69 112 GLN A O 1
ATOM 860 N N . VAL A 1 113 ? -7.059 18.062 11.078 1 98 113 VAL A N 1
ATOM 861 C CA . VAL A 1 113 ? -7.09 16.75 11.711 1 98 113 VAL A CA 1
ATOM 862 C C . VAL A 1 113 ? -8.531 16.234 11.758 1 98 113 VAL A C 1
ATOM 864 O O . VAL A 1 113 ? -9.445 16.969 12.141 1 98 113 VAL A O 1
ATOM 867 N N . TYR A 1 114 ? -8.719 15.07 11.266 1 98.38 114 TYR A N 1
ATOM 868 C CA . TYR A 1 114 ? -9.992 14.375 11.398 1 98.38 114 TYR A CA 1
ATOM 869 C C . TYR A 1 114 ? -9.93 13.336 12.516 1 98.38 114 TYR A C 1
ATOM 871 O O . TYR A 1 114 ? -8.977 12.555 12.586 1 98.38 114 TYR A O 1
ATOM 879 N N . LYS A 1 115 ? -10.859 13.328 13.375 1 97.75 115 LYS A N 1
ATOM 880 C CA . LYS A 1 115 ? -10.906 12.352 14.453 1 97.75 115 LYS A CA 1
ATOM 881 C C . LYS A 1 115 ? -12.289 11.719 14.562 1 97.75 115 LYS A C 1
ATOM 883 O O . LYS A 1 115 ? -13.078 12.094 15.43 1 97.75 115 LYS A O 1
ATOM 888 N N . GLU A 1 116 ? -12.523 10.758 13.656 1 98.38 116 GLU A N 1
ATOM 889 C CA . GLU A 1 116 ? -13.867 10.188 13.633 1 98.38 116 GLU A CA 1
ATOM 890 C C . GLU A 1 116 ? -13.828 8.672 13.766 1 98.38 116 GLU A C 1
ATOM 892 O O . GLU A 1 116 ? -14.836 8.039 14.086 1 98.38 116 GLU A O 1
ATOM 897 N N . HIS A 1 117 ? -12.727 7.984 13.414 1 98.69 117 HIS A N 1
ATOM 898 C CA . HIS A 1 117 ? -12.641 6.543 13.625 1 98.69 117 HIS A CA 1
ATOM 899 C C . HIS A 1 117 ? -12.539 6.203 15.109 1 98.69 117 HIS A C 1
ATOM 901 O O . HIS A 1 117 ? -11.914 6.938 15.875 1 98.69 117 HIS A O 1
ATOM 907 N N . ALA A 1 118 ? -13.047 5.105 15.5 1 98.5 118 ALA A N 1
ATOM 908 C CA . ALA A 1 118 ? -13.102 4.715 16.906 1 98.5 118 ALA A CA 1
ATOM 909 C C . ALA A 1 118 ? -11.852 3.936 17.312 1 98.5 118 ALA A C 1
ATOM 911 O O . ALA A 1 118 ? -11.594 3.738 18.5 1 98.5 118 ALA A O 1
ATOM 912 N N . GLN A 1 119 ? -11.102 3.432 16.375 1 98.44 119 GLN A N 1
ATOM 913 C CA . GLN A 1 119 ? -9.875 2.684 16.609 1 98.44 119 GLN A CA 1
ATOM 914 C C . GLN A 1 119 ? -8.789 3.092 15.609 1 98.44 119 GLN A C 1
ATOM 916 O O . GLN A 1 119 ? -8.945 4.07 14.883 1 98.44 119 GLN A O 1
ATOM 921 N N . GLU A 1 120 ? -7.703 2.412 15.594 1 98.19 120 GLU A N 1
ATOM 922 C CA . GLU A 1 120 ? -6.559 2.688 14.727 1 98.19 120 GLU A CA 1
ATOM 923 C C . GLU A 1 120 ? -6.98 2.781 13.266 1 98.19 120 GLU A C 1
ATOM 925 O O . GLU A 1 120 ? -7.797 1.988 12.797 1 98.19 120 GLU A O 1
ATOM 930 N N . VAL A 1 121 ? -6.492 3.82 12.594 1 98.81 121 VAL A N 1
ATOM 931 C CA . VAL A 1 121 ? -6.605 3.91 11.141 1 98.81 121 VAL A CA 1
ATOM 932 C C . VAL A 1 121 ? -5.34 3.354 10.484 1 98.81 121 VAL A C 1
ATOM 934 O O . VAL A 1 121 ? -4.23 3.803 10.789 1 98.81 121 VAL A O 1
ATOM 937 N N . TYR A 1 122 ? -5.531 2.406 9.523 1 98.44 122 TYR A N 1
ATOM 938 C CA . TYR A 1 122 ? -4.367 1.673 9.039 1 98.44 122 TYR A CA 1
ATOM 939 C C . TYR A 1 122 ? -4.098 1.983 7.574 1 98.44 122 TYR A C 1
ATOM 941 O O . TYR A 1 122 ? -3.006 1.712 7.066 1 98.44 122 TYR A O 1
ATOM 949 N N . SER A 1 123 ? -5.094 2.49 6.918 1 98.81 123 SER A N 1
ATOM 950 C CA . SER A 1 123 ? -4.914 2.768 5.496 1 98.81 123 SER A CA 1
ATOM 951 C C . SER A 1 123 ? -5.543 4.102 5.109 1 98.81 123 SER A C 1
ATOM 953 O O . SER A 1 123 ? -6.57 4.492 5.668 1 98.81 123 SER A O 1
ATOM 955 N N . VAL A 1 124 ? -4.902 4.801 4.18 1 98.88 124 VAL A N 1
ATOM 956 C CA . VAL A 1 124 ? -5.402 6.055 3.623 1 98.88 124 VAL A CA 1
ATOM 957 C C . VAL A 1 124 ? -4.98 6.176 2.16 1 98.88 124 VAL A C 1
ATOM 959 O O . VAL A 1 124 ? -3.873 5.777 1.792 1 98.88 124 VAL A O 1
ATOM 962 N N . ASP A 1 125 ? -5.852 6.637 1.352 1 98.56 125 ASP A N 1
ATOM 963 C CA . ASP A 1 125 ? -5.566 6.816 -0.068 1 98.56 125 ASP A CA 1
ATOM 964 C C . ASP A 1 125 ? -6.277 8.055 -0.618 1 98.56 125 ASP A C 1
ATOM 966 O O . ASP A 1 125 ? -7.402 8.359 -0.214 1 98.56 125 ASP A O 1
ATOM 970 N N . TRP A 1 126 ? -5.574 8.797 -1.502 1 97.69 126 TRP A N 1
ATOM 971 C CA . TRP A 1 126 ? -6.125 9.977 -2.158 1 97.69 126 TRP A CA 1
ATOM 972 C C . TRP A 1 126 ? -6.551 9.656 -3.588 1 97.69 126 TRP A C 1
ATOM 974 O O . TRP A 1 126 ? -5.809 9.016 -4.336 1 97.69 126 TRP A O 1
ATOM 984 N N . SER A 1 127 ? -7.75 10.086 -3.93 1 95.25 127 SER A N 1
ATOM 985 C CA . SER A 1 127 ? -8.305 9.758 -5.238 1 95.25 127 SER A CA 1
ATOM 986 C C . SER A 1 127 ? -7.398 10.266 -6.359 1 95.25 127 SER A C 1
ATOM 988 O O . SER A 1 127 ? -6.824 11.352 -6.262 1 95.25 127 SER A O 1
ATOM 990 N N . GLN A 1 128 ? -7.309 9.43 -7.473 1 86.5 128 GLN A N 1
ATOM 991 C CA . GLN A 1 128 ? -6.34 9.719 -8.523 1 86.5 128 GLN A CA 1
ATOM 992 C C . GLN A 1 128 ? -7.035 10.211 -9.789 1 86.5 128 GLN A C 1
ATOM 994 O O . GLN A 1 128 ? -6.383 10.727 -10.703 1 86.5 128 GLN A O 1
ATOM 999 N N . THR A 1 129 ? -8.305 9.922 -9.867 1 82.31 129 THR A N 1
ATOM 1000 C CA . THR A 1 129 ? -9.023 10.352 -11.062 1 82.31 129 THR A CA 1
ATOM 1001 C C . THR A 1 129 ? -9.219 11.867 -11.055 1 82.31 129 THR A C 1
ATOM 1003 O O . THR A 1 129 ? -9.25 12.492 -9.992 1 82.31 129 THR A O 1
ATOM 1006 N N . ARG A 1 130 ? -9.242 12.312 -12.273 1 75 130 ARG A N 1
ATOM 1007 C CA . ARG A 1 130 ? -9.391 13.758 -12.438 1 75 130 ARG A CA 1
ATOM 1008 C C . ARG A 1 130 ? -10.781 14.219 -12.008 1 75 130 ARG A C 1
ATOM 1010 O O . ARG A 1 130 ? -11.742 13.453 -12.086 1 75 130 ARG A O 1
ATOM 1017 N N . GLY A 1 131 ? -10.898 15.344 -11.289 1 78.56 131 GLY A N 1
ATOM 1018 C CA . GLY A 1 131 ? -12.164 15.992 -11.008 1 78.56 131 GLY A CA 1
ATOM 1019 C C . GLY A 1 131 ? -12.609 15.828 -9.562 1 78.56 131 GLY A C 1
ATOM 1020 O O . GLY A 1 131 ? -13.469 16.578 -9.086 1 78.56 131 GLY A O 1
ATOM 1021 N N . GLU A 1 132 ? -12.148 14.672 -9.055 1 84.88 132 GLU A N 1
ATOM 1022 C CA . GLU A 1 132 ? -12.508 14.523 -7.652 1 84.88 132 GLU A CA 1
ATOM 1023 C C . GLU A 1 132 ? -11.273 14.531 -6.762 1 84.88 132 GLU A C 1
ATOM 1025 O O . GLU A 1 132 ? -10.203 14.062 -7.164 1 84.88 132 GLU A O 1
ATOM 1030 N N . GLN A 1 133 ? -11.414 15.164 -5.645 1 91.75 133 GLN A N 1
ATOM 1031 C CA . GLN A 1 133 ? -10.375 15.18 -4.617 1 91.75 133 GLN A CA 1
ATOM 1032 C C . GLN A 1 133 ? -10.922 14.664 -3.285 1 91.75 133 GLN A C 1
ATOM 1034 O O . GLN A 1 133 ? -11.359 15.453 -2.443 1 91.75 133 GLN A O 1
ATOM 1039 N N . LEU A 1 134 ? -10.914 13.32 -3.199 1 95.75 134 LEU A N 1
ATOM 1040 C CA . LEU A 1 134 ? -11.438 12.648 -2.016 1 95.75 134 LEU A CA 1
ATOM 1041 C C . LEU A 1 134 ? -10.375 11.75 -1.386 1 95.75 134 LEU A C 1
ATOM 1043 O O . LEU A 1 134 ? -9.43 11.336 -2.059 1 95.75 134 LEU A O 1
ATOM 1047 N N . ILE A 1 135 ? -10.516 11.555 -0.084 1 97.44 135 ILE A N 1
ATOM 1048 C CA . ILE A 1 135 ? -9.648 10.664 0.679 1 97.44 135 ILE A CA 1
ATOM 1049 C C . ILE A 1 135 ? -10.469 9.508 1.242 1 97.44 135 ILE A C 1
ATOM 1051 O O . ILE A 1 135 ? -11.594 9.703 1.704 1 97.44 135 ILE A O 1
ATOM 1055 N N . VAL A 1 136 ? -9.922 8.32 1.135 1 98.25 136 VAL A N 1
ATOM 1056 C CA . VAL A 1 136 ? -10.555 7.176 1.783 1 98.25 136 VAL A CA 1
ATOM 1057 C C . VAL A 1 136 ? -9.641 6.613 2.863 1 98.25 136 VAL A C 1
ATOM 1059 O O . VAL A 1 136 ? -8.422 6.523 2.668 1 98.25 136 VAL A O 1
ATOM 1062 N N . SER A 1 137 ? -10.188 6.281 4.016 1 98.88 137 SER A N 1
ATOM 1063 C CA . SER A 1 137 ? -9.438 5.668 5.109 1 98.88 137 SER A CA 1
ATOM 1064 C C . SER A 1 137 ? -10.055 4.332 5.52 1 98.88 137 SER A C 1
ATOM 1066 O O . SER A 1 137 ? -11.25 4.109 5.328 1 98.88 137 SER A O 1
ATOM 1068 N N . GLY A 1 138 ? -9.266 3.406 5.973 1 98.88 138 GLY A N 1
ATOM 1069 C CA . GLY A 1 138 ? -9.672 2.137 6.551 1 98.88 138 GLY A CA 1
ATOM 1070 C C . GLY A 1 138 ? -9.164 1.943 7.969 1 98.88 138 GLY A C 1
ATOM 1071 O O . GLY A 1 138 ? -7.996 2.205 8.266 1 98.88 138 GLY A O 1
ATOM 1072 N N . SER A 1 139 ? -10.07 1.497 8.836 1 98.88 139 SER A N 1
ATOM 1073 C CA . SER A 1 139 ? -9.773 1.499 10.266 1 98.88 139 SER A CA 1
ATOM 1074 C C . SER A 1 139 ? -9.992 0.118 10.875 1 98.88 139 SER A C 1
ATOM 1076 O O . SER A 1 139 ? -10.727 -0.704 10.32 1 98.88 139 SER A O 1
ATOM 1078 N N . TRP A 1 140 ? -9.336 -0.058 11.977 1 98.19 140 TRP A N 1
ATOM 1079 C CA . TRP A 1 140 ? -9.531 -1.238 12.812 1 98.19 140 TRP A CA 1
ATOM 1080 C C . TRP A 1 140 ? -10.945 -1.276 13.383 1 98.19 140 TRP A C 1
ATOM 1082 O O . TRP A 1 140 ? -11.398 -2.312 13.875 1 98.19 140 TRP A O 1
ATOM 1092 N N . ASP A 1 141 ? -11.711 -0.208 13.312 1 98.62 141 ASP A N 1
ATOM 1093 C CA . ASP A 1 141 ? -13.086 -0.19 13.805 1 98.62 141 ASP A CA 1
ATOM 1094 C C . ASP A 1 141 ? -14.047 -0.786 12.781 1 98.62 141 ASP A C 1
ATOM 1096 O O . ASP A 1 141 ? -15.258 -0.625 12.891 1 98.62 141 ASP A O 1
ATOM 1100 N N . GLN A 1 142 ? -13.547 -1.286 11.734 1 98.19 142 GLN A N 1
ATOM 1101 C CA . GLN A 1 142 ? -14.25 -2.049 10.711 1 98.19 142 GLN A CA 1
ATOM 1102 C C . GLN A 1 142 ? -15 -1.126 9.758 1 98.19 142 GLN A C 1
ATOM 1104 O O . GLN A 1 142 ? -15.875 -1.573 9.016 1 98.19 142 GLN A O 1
ATOM 1109 N N . THR A 1 143 ? -14.648 0.152 9.797 1 98.38 143 THR A N 1
ATOM 1110 C CA . THR A 1 143 ? -15.312 1.071 8.875 1 98.38 143 THR A CA 1
ATOM 1111 C C . THR A 1 143 ? -14.305 1.708 7.926 1 98.38 143 THR A C 1
ATOM 1113 O O . THR A 1 143 ? -13.133 1.87 8.273 1 98.38 143 THR A O 1
ATOM 1116 N N . ALA A 1 144 ? -14.789 1.987 6.723 1 98.5 144 ALA A N 1
ATOM 1117 C CA . ALA A 1 144 ? -14.125 2.916 5.812 1 98.5 144 ALA A CA 1
ATOM 1118 C C . ALA A 1 144 ? -14.844 4.262 5.777 1 98.5 144 ALA A C 1
ATOM 1120 O O . ALA A 1 144 ? -16.078 4.316 5.879 1 98.5 144 ALA A O 1
ATOM 1121 N N . LYS A 1 145 ? -14.07 5.289 5.719 1 98.44 145 LYS A N 1
ATOM 1122 C CA . LYS A 1 145 ? -14.68 6.613 5.66 1 98.44 145 LYS A CA 1
ATOM 1123 C C . LYS A 1 145 ? -14.156 7.406 4.461 1 98.44 145 LYS A C 1
ATOM 1125 O O . LYS A 1 145 ? -12.992 7.27 4.082 1 98.44 145 LYS A O 1
ATOM 1130 N N . LEU A 1 146 ? -15.086 8.188 3.934 1 97.56 146 LEU A N 1
ATOM 1131 C CA . LEU A 1 146 ? -14.805 9.094 2.824 1 97.56 146 LEU A CA 1
ATOM 1132 C C . LEU A 1 146 ? -14.68 10.531 3.314 1 97.56 146 LEU A C 1
ATOM 1134 O O . LEU A 1 146 ? -15.516 11.008 4.078 1 97.56 146 LEU A O 1
ATOM 1138 N N . TRP A 1 147 ? -13.586 11.156 2.828 1 97.25 147 TRP A N 1
ATOM 1139 C CA . TRP A 1 147 ? -13.328 12.523 3.277 1 97.25 147 TRP A CA 1
ATOM 1140 C C . TRP A 1 147 ? -13.18 13.469 2.092 1 97.25 147 TRP A C 1
ATOM 1142 O O . TRP A 1 147 ? -12.57 13.109 1.079 1 97.25 147 TRP A O 1
ATOM 1152 N N . ASP A 1 148 ? -13.727 14.625 2.234 1 94.44 148 ASP A N 1
ATOM 1153 C CA . ASP A 1 148 ? -13.438 15.797 1.407 1 94.44 148 ASP A CA 1
ATOM 1154 C C . ASP A 1 148 ? -12.555 16.797 2.154 1 94.44 148 ASP A C 1
ATOM 1156 O O . ASP A 1 148 ? -12.984 17.391 3.141 1 94.44 148 ASP A O 1
ATOM 1160 N N . PRO A 1 149 ? -11.336 16.922 1.709 1 93.44 149 PRO A N 1
ATOM 1161 C CA . PRO A 1 149 ? -10.398 17.75 2.475 1 93.44 149 PRO A CA 1
ATOM 1162 C C . PRO A 1 149 ? -10.875 19.203 2.617 1 93.44 149 PRO A C 1
ATOM 1164 O O . PRO A 1 149 ? -10.336 19.953 3.436 1 93.44 149 PRO A O 1
ATOM 1167 N N . THR A 1 150 ? -11.812 19.609 1.89 1 89.94 150 THR A N 1
ATOM 1168 C CA . THR A 1 150 ? -12.32 20.969 1.963 1 89.94 150 THR A CA 1
ATOM 1169 C C . THR A 1 150 ? -13.422 21.094 3.01 1 89.94 150 THR A C 1
ATOM 1171 O O . THR A 1 150 ? -13.867 22.188 3.33 1 89.94 150 THR A O 1
ATOM 1174 N N . VAL A 1 151 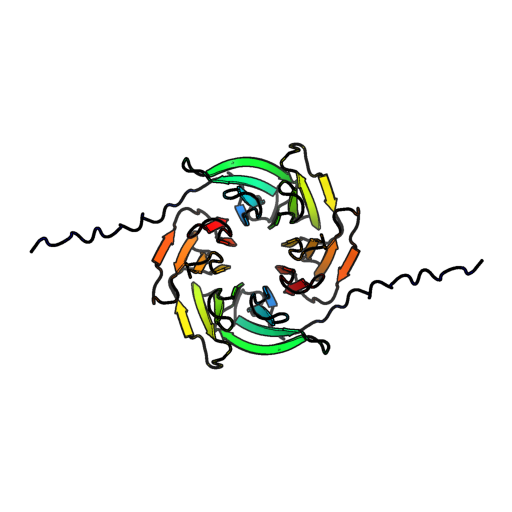? -13.797 19.891 3.461 1 89.94 151 VAL A N 1
ATOM 1175 C CA . VAL A 1 151 ? -14.852 19.859 4.473 1 89.94 151 VAL A CA 1
ATOM 1176 C C . VAL A 1 151 ? -14.281 19.344 5.797 1 89.94 151 VAL A C 1
ATOM 1178 O O . VAL A 1 151 ? -13.344 18.547 5.809 1 89.94 151 VAL A O 1
ATOM 1181 N N . GLY A 1 152 ? -14.773 19.75 6.906 1 89 152 GLY A N 1
ATOM 1182 C CA . GLY A 1 152 ? -14.203 19.469 8.219 1 89 152 GLY A CA 1
ATOM 1183 C C . GLY A 1 152 ? -14.695 18.156 8.812 1 89 152 GLY A C 1
ATOM 1184 O O . GLY A 1 152 ? -14.477 17.891 9.992 1 89 152 GLY A O 1
ATOM 1185 N N . GLN A 1 153 ? -15.469 17.375 8.023 1 93.25 153 GLN A N 1
ATOM 1186 C CA . GLN A 1 153 ? -15.969 16.094 8.5 1 93.25 153 GLN A CA 1
ATOM 1187 C C . GLN A 1 153 ? -16.031 15.07 7.367 1 93.25 153 GLN A C 1
ATOM 1189 O O . GLN A 1 153 ? -15.891 15.422 6.195 1 93.25 153 GLN A O 1
ATOM 1194 N N . SER A 1 154 ? -16.219 13.812 7.789 1 96.38 154 SER A N 1
ATOM 1195 C CA . SER A 1 154 ? -16.344 12.773 6.773 1 96.38 154 SER A CA 1
ATOM 1196 C C . SER A 1 154 ? -17.594 12.977 5.922 1 96.38 154 SER A C 1
ATOM 1198 O O . SER A 1 154 ? -18.609 13.469 6.414 1 96.38 154 SER A O 1
ATOM 1200 N N . VAL A 1 155 ? -17.5 12.648 4.68 1 94.88 155 VAL A N 1
ATOM 1201 C CA . VAL A 1 155 ? -18.609 12.727 3.727 1 94.88 155 VAL A CA 1
ATOM 1202 C C . VAL A 1 155 ? -19.516 11.508 3.891 1 94.88 155 VAL A C 1
ATOM 1204 O O . VAL A 1 155 ? -20.734 11.617 3.785 1 94.88 155 VAL A O 1
ATOM 1207 N N . CYS A 1 156 ? -18.938 10.359 4.188 1 95.94 156 CYS A N 1
ATOM 1208 C CA . CYS A 1 156 ? -19.672 9.094 4.27 1 95.94 156 CYS A CA 1
ATOM 1209 C C . CYS A 1 156 ? -18.891 8.07 5.07 1 95.94 156 CYS A C 1
ATOM 1211 O O . CYS A 1 156 ? -17.656 8.062 5.055 1 95.94 156 CYS A O 1
ATOM 1213 N N . THR A 1 157 ? -19.625 7.188 5.793 1 97.5 157 THR A N 1
ATOM 1214 C CA . THR A 1 157 ? -19.047 6.039 6.488 1 97.5 157 THR A CA 1
ATOM 1215 C C . THR A 1 157 ? -19.594 4.734 5.906 1 97.5 157 THR A C 1
ATOM 1217 O O . THR A 1 157 ? -20.797 4.578 5.719 1 97.5 157 THR A O 1
ATOM 1220 N N . PHE A 1 158 ? -18.75 3.809 5.648 1 96.94 158 PHE A N 1
ATOM 1221 C CA . PHE A 1 158 ? -19.125 2.504 5.109 1 96.94 158 PHE A CA 1
ATOM 1222 C C . PHE A 1 158 ? -18.922 1.412 6.156 1 96.94 158 PHE A C 1
ATOM 1224 O O . PHE A 1 158 ? -17.812 1.233 6.668 1 96.94 158 PHE A O 1
ATOM 1231 N N . ASN A 1 159 ? -19.891 0.527 6.504 1 94 159 ASN A N 1
ATOM 1232 C CA . ASN A 1 159 ? -19.891 -0.435 7.598 1 94 159 ASN A CA 1
ATOM 1233 C C . ASN A 1 159 ? -19.906 -1.871 7.082 1 94 159 ASN A C 1
ATOM 1235 O O . ASN A 1 159 ? -20.219 -2.801 7.832 1 94 159 ASN A O 1
ATOM 1239 N N . GLY A 1 160 ? -19.547 -2.234 5.98 1 90.69 160 GLY A N 1
ATOM 1240 C CA . GLY A 1 160 ? -19.719 -3.555 5.398 1 90.69 160 GLY A CA 1
ATOM 1241 C C . GLY A 1 160 ? -18.703 -4.566 5.895 1 90.69 160 GLY A C 1
ATOM 1242 O O . GLY A 1 160 ? -18.969 -5.77 5.891 1 90.69 160 GLY A O 1
ATOM 1243 N N . HIS A 1 161 ? -17.578 -4.195 6.48 1 95.69 161 HIS A N 1
ATOM 1244 C CA . HIS A 1 161 ? -16.516 -5.113 6.887 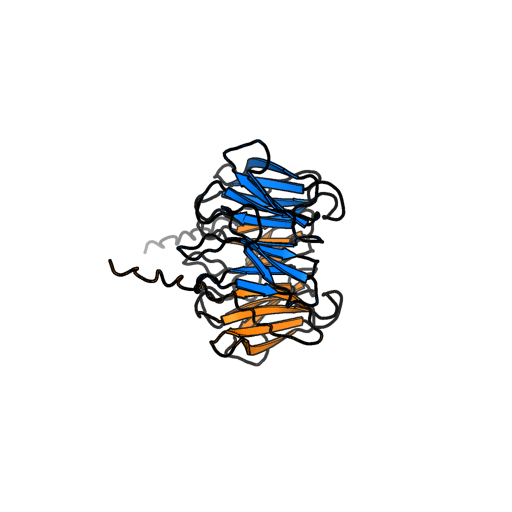1 95.69 161 HIS A CA 1
ATOM 1245 C C . HIS A 1 161 ? -16.797 -5.715 8.258 1 95.69 161 HIS A C 1
ATOM 1247 O O . HIS A 1 161 ? -17.391 -5.055 9.117 1 95.69 161 HIS A O 1
ATOM 1253 N N . GLU A 1 162 ? -16.359 -6.941 8.461 1 94.31 162 GLU A N 1
ATOM 1254 C CA . GLU A 1 162 ? -16.516 -7.637 9.742 1 94.31 162 GLU A CA 1
ATOM 1255 C C . GLU A 1 162 ? -15.172 -7.75 10.461 1 94.31 162 GLU A C 1
ATOM 1257 O O . GLU A 1 162 ? -15.102 -8.289 11.57 1 94.31 162 GLU A O 1
ATOM 1262 N N . GLY A 1 163 ? -14.125 -7.312 9.883 1 95.75 163 GLY A N 1
ATOM 1263 C CA . GLY A 1 163 ? -12.789 -7.305 10.461 1 95.75 163 GLY A CA 1
ATOM 1264 C C . GLY A 1 163 ? -12.055 -5.996 10.242 1 95.75 163 GLY A C 1
ATOM 1265 O O . GLY A 1 163 ? -12.609 -5.047 9.688 1 95.75 163 GLY A O 1
ATOM 1266 N N . VAL A 1 164 ? -10.859 -5.965 10.758 1 97 164 VAL A N 1
ATOM 1267 C CA . VAL A 1 164 ? -9.992 -4.793 10.641 1 97 164 VAL A CA 1
ATOM 1268 C C . VAL A 1 164 ? -9.703 -4.523 9.164 1 97 164 VAL A C 1
ATOM 1270 O O . VAL A 1 164 ? -9.375 -5.441 8.406 1 97 164 VAL A O 1
ATOM 1273 N N . ILE A 1 165 ? -9.867 -3.27 8.758 1 98.38 165 ILE A N 1
ATOM 1274 C CA . ILE A 1 165 ? -9.547 -2.908 7.383 1 98.38 165 ILE A CA 1
ATOM 1275 C C . ILE A 1 165 ? -8.047 -2.625 7.266 1 98.38 165 ILE A C 1
ATOM 1277 O O . ILE A 1 165 ? -7.523 -1.738 7.941 1 98.38 165 ILE A O 1
ATOM 1281 N N . TYR A 1 166 ? -7.398 -3.328 6.297 1 97.44 166 TYR A N 1
ATOM 1282 C CA . TYR A 1 166 ? -5.953 -3.215 6.137 1 97.44 166 TYR A CA 1
ATOM 1283 C C . TYR A 1 166 ? -5.605 -2.4 4.895 1 97.44 166 TYR A C 1
ATOM 1285 O O . TYR A 1 166 ? -4.488 -1.886 4.773 1 97.44 166 TYR A O 1
ATOM 1293 N N . SER A 1 167 ? -6.57 -2.373 3.98 1 98.56 167 SER A N 1
ATOM 1294 C CA . SER A 1 167 ? -6.25 -1.749 2.699 1 98.56 167 SER A CA 1
ATOM 1295 C C . SER A 1 167 ? -7.453 -0.995 2.139 1 98.56 167 SER A C 1
ATOM 1297 O O . SER A 1 167 ? -8.586 -1.481 2.201 1 98.56 167 SER A O 1
ATOM 1299 N N . THR A 1 168 ? -7.242 0.214 1.691 1 98.62 168 THR A N 1
ATOM 1300 C CA . THR A 1 168 ? -8.164 1.04 0.922 1 98.62 168 THR A CA 1
ATOM 1301 C C . THR A 1 168 ? -7.469 1.645 -0.294 1 98.62 168 THR A C 1
ATOM 1303 O O . THR A 1 168 ? -6.387 2.225 -0.171 1 98.62 168 THR A O 1
ATOM 1306 N N . ILE A 1 169 ? -8.055 1.48 -1.485 1 97.69 169 ILE A N 1
ATOM 1307 C CA . ILE A 1 169 ? -7.441 2.031 -2.688 1 97.69 169 ILE A CA 1
ATOM 1308 C C . ILE A 1 169 ? -8.523 2.609 -3.602 1 97.69 169 ILE A C 1
ATOM 1310 O O . ILE A 1 169 ? -9.625 2.066 -3.691 1 97.69 169 ILE A O 1
ATOM 1314 N N . TRP A 1 170 ? -8.211 3.756 -4.25 1 95.88 170 TRP A N 1
ATOM 1315 C CA . TRP A 1 170 ? -9.086 4.312 -5.273 1 95.88 170 TRP A CA 1
ATOM 1316 C C . TRP A 1 170 ? -8.898 3.59 -6.602 1 95.88 170 TRP A C 1
ATOM 1318 O O . TRP A 1 170 ? -7.785 3.178 -6.938 1 95.88 170 TRP A O 1
ATOM 1328 N N . SER A 1 171 ? -10.031 3.492 -7.312 1 92 171 SER A N 1
ATOM 1329 C CA . SER A 1 171 ? -9.906 3.049 -8.695 1 92 171 SER A CA 1
ATOM 1330 C C . SER A 1 171 ? -9.188 4.09 -9.547 1 92 171 SER A C 1
ATOM 1332 O O . SER A 1 171 ? -9.516 5.277 -9.492 1 92 171 SER A O 1
ATOM 1334 N N . PRO A 1 172 ? -8.242 3.605 -10.305 1 89.12 172 PRO A N 1
ATOM 1335 C CA . PRO A 1 172 ? -7.586 4.57 -11.188 1 89.12 172 PRO A CA 1
ATOM 1336 C C . PRO A 1 172 ? -8.438 4.926 -12.406 1 89.12 172 PRO A C 1
ATOM 1338 O O . PRO A 1 172 ? -8.109 5.867 -13.133 1 89.12 172 PRO A O 1
ATOM 1341 N N . HIS A 1 173 ? -9.578 4.227 -12.594 1 88.75 173 HIS A N 1
ATOM 1342 C CA . HIS A 1 173 ? -10.328 4.348 -13.844 1 88.75 173 HIS A CA 1
ATOM 1343 C C . HIS A 1 173 ? -11.703 4.961 -13.602 1 88.75 173 HIS A C 1
ATOM 1345 O O . HIS A 1 173 ? -12.203 5.719 -14.438 1 88.75 173 HIS A O 1
ATOM 1351 N N . ILE A 1 174 ? -12.305 4.566 -12.523 1 87.75 174 ILE A N 1
ATOM 1352 C CA . ILE A 1 174 ? -13.695 4.938 -12.266 1 87.75 174 ILE A CA 1
ATOM 1353 C C . ILE A 1 174 ? -13.742 5.992 -11.156 1 87.75 174 ILE A C 1
ATOM 1355 O O . ILE A 1 174 ? -13.453 5.699 -10 1 87.75 174 ILE A O 1
ATOM 1359 N N . PRO A 1 175 ? -14.117 7.191 -11.5 1 87.81 175 PRO A N 1
ATOM 1360 C CA . PRO A 1 175 ? -14.195 8.234 -10.484 1 87.81 175 PRO A CA 1
ATOM 1361 C C . PRO A 1 175 ? -15.164 7.883 -9.352 1 87.81 175 PRO A C 1
ATOM 1363 O O . PRO A 1 175 ? -16.234 7.336 -9.609 1 87.81 175 PRO A O 1
ATOM 1366 N N . GLY A 1 176 ? -14.75 8.18 -8.148 1 88.81 176 GLY A N 1
ATOM 1367 C CA . GLY A 1 176 ? -15.609 7.988 -6.996 1 88.81 176 GLY A CA 1
ATOM 1368 C C . GLY A 1 176 ? -15.695 6.539 -6.551 1 88.81 176 GLY A C 1
ATOM 1369 O O . GLY A 1 176 ? -16.516 6.191 -5.703 1 88.81 176 GLY A O 1
ATOM 1370 N N . CYS A 1 177 ? -14.938 5.742 -7.156 1 90.81 177 CYS A N 1
ATOM 1371 C CA . CYS A 1 177 ? -14.977 4.32 -6.82 1 90.81 177 CYS A CA 1
ATOM 1372 C C . CYS A 1 177 ? -13.703 3.9 -6.09 1 90.81 177 CYS A C 1
ATOM 1374 O O . CYS A 1 177 ? -12.602 4.207 -6.535 1 90.81 177 CYS A O 1
ATOM 1376 N N . PHE A 1 178 ? -13.867 3.24 -4.914 1 95.12 178 PHE A N 1
ATOM 1377 C CA . PHE A 1 178 ? -12.727 2.701 -4.18 1 95.12 178 PHE A CA 1
ATOM 1378 C C . PHE A 1 178 ? -13.008 1.278 -3.711 1 95.12 178 PHE A C 1
ATOM 1380 O O . PHE A 1 178 ? -14.148 0.81 -3.779 1 95.12 178 PHE A O 1
ATOM 1387 N N . ALA A 1 179 ? -11.938 0.584 -3.33 1 97 179 ALA A N 1
ATOM 1388 C CA . ALA A 1 179 ? -12.023 -0.756 -2.756 1 97 179 ALA A CA 1
ATOM 1389 C C . ALA A 1 179 ? -11.305 -0.824 -1.411 1 97 179 ALA A C 1
ATOM 1391 O O . ALA A 1 179 ? -10.344 -0.089 -1.176 1 97 179 ALA A O 1
ATOM 1392 N N . SER A 1 180 ? -11.773 -1.642 -0.518 1 98.31 180 SER A N 1
ATOM 1393 C CA . SER A 1 180 ? -11.164 -1.898 0.781 1 98.31 180 SER A CA 1
ATOM 1394 C C . SER A 1 180 ? -11.133 -3.391 1.093 1 98.31 180 SER A C 1
ATOM 1396 O O . SER A 1 180 ? -11.906 -4.164 0.525 1 98.31 180 SER A O 1
ATOM 1398 N N . ALA A 1 181 ? -10.172 -3.783 1.915 1 98.31 181 ALA A N 1
ATOM 1399 C CA . ALA A 1 181 ? -10.008 -5.188 2.281 1 98.31 181 ALA A CA 1
ATOM 1400 C C . ALA A 1 181 ? -9.812 -5.344 3.787 1 98.31 181 ALA A C 1
ATOM 1402 O O . ALA A 1 181 ? -9.117 -4.539 4.414 1 98.31 181 ALA A O 1
ATOM 1403 N N . SER A 1 182 ? -10.516 -6.398 4.332 1 97.88 182 SER A N 1
ATOM 1404 C CA . SER A 1 182 ? -10.383 -6.738 5.742 1 97.88 182 SER A CA 1
ATOM 1405 C C . SER A 1 182 ? -10.242 -8.242 5.938 1 97.88 182 SER A C 1
ATOM 1407 O O . SER A 1 182 ? -10.617 -9.023 5.066 1 97.88 182 SER A O 1
ATOM 1409 N N . MET B 1 1 ? -43.188 34.188 -14.438 1 31.03 1 MET B N 1
ATOM 1410 C CA . MET B 1 1 ? -41.875 34 -13.875 1 31.03 1 MET B CA 1
ATOM 1411 C C . MET B 1 1 ? -41.625 32.531 -13.461 1 31.03 1 MET B C 1
ATOM 1413 O O . MET B 1 1 ? -42.25 32.062 -12.523 1 31.03 1 MET B O 1
ATOM 1417 N N . SER B 1 2 ? -41.344 31.562 -14.438 1 36.78 2 SER B N 1
ATOM 1418 C CA . SER B 1 2 ? -41.188 30.109 -14.383 1 36.78 2 SER B CA 1
ATOM 1419 C C . SER B 1 2 ? -40.031 29.703 -13.477 1 36.78 2 SER B C 1
ATOM 1421 O O . SER B 1 2 ? -38.938 30.188 -13.625 1 36.78 2 SER B O 1
ATOM 1423 N N . HIS B 1 3 ? -40.281 29.422 -12.164 1 32.84 3 HIS B N 1
ATOM 1424 C CA . HIS B 1 3 ? -39.344 28.859 -11.195 1 32.84 3 HIS B CA 1
ATOM 1425 C C . HIS B 1 3 ? -38.656 27.609 -11.742 1 32.84 3 HIS B C 1
ATOM 1427 O O . HIS B 1 3 ? -39.312 26.609 -12.047 1 32.84 3 HIS B O 1
ATOM 1433 N N . GLY B 1 4 ? -37.625 27.703 -12.57 1 34.22 4 GLY B N 1
ATOM 1434 C CA . GLY B 1 4 ? -36.75 26.594 -12.961 1 34.22 4 GLY B CA 1
ATOM 1435 C C . GLY B 1 4 ? -36.375 25.688 -11.797 1 34.22 4 GLY B C 1
ATOM 1436 O O . GLY B 1 4 ? -35.906 26.156 -10.758 1 34.22 4 GLY B O 1
ATOM 1437 N N . SER B 1 5 ? -37.094 24.547 -11.594 1 37.75 5 SER B N 1
ATOM 1438 C CA . SER B 1 5 ? -36.781 23.453 -10.672 1 37.75 5 SER B CA 1
ATOM 1439 C C . SER B 1 5 ? -35.312 23.062 -10.758 1 37.75 5 SER B C 1
ATOM 1441 O O . SER B 1 5 ? -34.812 22.719 -11.836 1 37.75 5 SER B O 1
ATOM 1443 N N . ASN B 1 6 ? -34.438 23.766 -10.109 1 34.34 6 ASN B N 1
ATOM 1444 C CA . ASN B 1 6 ? -33.125 23.266 -9.812 1 34.34 6 ASN B CA 1
ATOM 1445 C C . ASN B 1 6 ? -33.156 21.797 -9.398 1 34.34 6 ASN B C 1
ATOM 1447 O O . ASN B 1 6 ? -33.562 21.484 -8.289 1 34.34 6 ASN B O 1
ATOM 1451 N N . ARG B 1 7 ? -33.469 20.891 -10.344 1 34.09 7 ARG B N 1
ATOM 1452 C CA . ARG B 1 7 ? -33.25 19.484 -10.008 1 34.09 7 ARG B CA 1
ATOM 1453 C C . ARG B 1 7 ? -31.875 19.297 -9.336 1 34.09 7 ARG B C 1
ATOM 1455 O O . ARG B 1 7 ? -30.844 19.594 -9.93 1 34.09 7 ARG B O 1
ATOM 1462 N N . SER B 1 8 ? -31.812 19.422 -8.102 1 35.84 8 SER B N 1
ATOM 1463 C CA . SER B 1 8 ? -30.688 18.859 -7.359 1 35.84 8 SER B CA 1
ATOM 1464 C C . SER B 1 8 ? -30.25 17.531 -7.969 1 35.84 8 SER B C 1
ATOM 1466 O O . SER B 1 8 ? -31.062 16.609 -8.148 1 35.84 8 SER B O 1
ATOM 1468 N N . VAL B 1 9 ? -29.609 17.531 -9.102 1 42.28 9 VAL B N 1
ATOM 1469 C CA . VAL B 1 9 ? -29 16.25 -9.469 1 42.28 9 VAL B CA 1
ATOM 1470 C C . VAL B 1 9 ? -28.656 15.469 -8.203 1 42.28 9 VAL B C 1
ATOM 1472 O O . VAL B 1 9 ? -27.797 15.898 -7.418 1 42.28 9 VAL B O 1
ATOM 1475 N N . GLY B 1 10 ? -29.562 14.867 -7.645 1 42.97 10 GLY B N 1
ATOM 1476 C CA . GLY B 1 10 ? -29.359 14.039 -6.465 1 42.97 10 GLY B CA 1
ATOM 1477 C C . GLY B 1 10 ? -28.078 13.234 -6.504 1 42.97 10 GLY B C 1
ATOM 1478 O O . GLY B 1 10 ? -27.859 12.461 -7.438 1 42.97 10 GLY B O 1
ATOM 1479 N N . ARG B 1 11 ? -27.031 13.688 -6.102 1 53.47 11 ARG B N 1
ATOM 1480 C CA . ARG B 1 11 ? -25.844 12.852 -5.887 1 53.47 11 ARG B CA 1
ATOM 1481 C C . ARG B 1 11 ? -26.25 11.461 -5.398 1 53.47 11 ARG B C 1
ATOM 1483 O O . ARG B 1 11 ? -26.984 11.328 -4.418 1 53.47 11 ARG B O 1
ATOM 1490 N N . LYS B 1 12 ? -26.391 10.523 -6.387 1 56.16 12 LYS B N 1
ATOM 1491 C CA . LYS B 1 12 ? -26.641 9.141 -6.008 1 56.16 12 LYS B CA 1
ATOM 1492 C C . LYS B 1 12 ? -25.906 8.773 -4.723 1 56.16 12 LYS B C 1
ATOM 1494 O O . LYS B 1 12 ? -24.734 9.102 -4.562 1 56.16 12 LYS B O 1
ATOM 1499 N N . PRO B 1 13 ? -26.734 8.273 -3.793 1 64.5 13 PRO B N 1
ATOM 1500 C CA . PRO B 1 13 ? -26.062 7.891 -2.543 1 64.5 13 PRO B CA 1
ATOM 1501 C C . PRO B 1 13 ? -24.891 6.949 -2.764 1 64.5 13 PRO B C 1
ATOM 1503 O O . PRO B 1 13 ? -24.875 6.184 -3.73 1 64.5 13 PRO B O 1
ATOM 1506 N N . PRO B 1 14 ? -23.859 7.133 -2.061 1 75.62 14 PRO B N 1
ATOM 1507 C CA . PRO B 1 14 ? -22.75 6.191 -2.182 1 75.62 14 PRO B CA 1
ATOM 1508 C C . PRO B 1 14 ? -23.188 4.734 -2.049 1 75.62 14 PRO B C 1
ATOM 1510 O O . PRO B 1 14 ? -24 4.406 -1.178 1 75.62 14 PRO B O 1
ATOM 1513 N N . ARG B 1 15 ? -22.969 3.947 -3.049 1 84.56 15 ARG B N 1
ATOM 1514 C CA . ARG B 1 15 ? -23.266 2.521 -3.059 1 84.56 15 ARG B CA 1
ATOM 1515 C C . ARG B 1 15 ? -22.062 1.701 -2.607 1 84.56 15 ARG B C 1
ATOM 1517 O O . ARG B 1 15 ? -20.922 2.016 -2.959 1 84.56 15 ARG B O 1
ATOM 1524 N N . ALA B 1 16 ? -22.375 0.739 -1.695 1 90 16 ALA B N 1
ATOM 1525 C CA . ALA B 1 16 ? -21.328 -0.17 -1.222 1 90 16 ALA B CA 1
ATOM 1526 C C . ALA B 1 16 ? -21.703 -1.623 -1.506 1 90 16 ALA B C 1
ATOM 1528 O O . ALA B 1 16 ? -22.844 -2.035 -1.281 1 90 16 ALA B O 1
ATOM 1529 N N . GLU B 1 17 ? -20.844 -2.297 -2.188 1 92.81 17 GLU B N 1
ATOM 1530 C CA . GLU B 1 17 ? -20.984 -3.734 -2.396 1 92.81 17 GLU B CA 1
ATOM 1531 C C . GLU B 1 17 ? -19.906 -4.508 -1.635 1 92.81 17 GLU B C 1
ATOM 1533 O O . GLU B 1 17 ? -18.766 -4.062 -1.536 1 92.81 17 GLU B O 1
ATOM 1538 N N . VAL B 1 18 ? -20.328 -5.719 -1.1 1 94.5 18 VAL B N 1
ATOM 1539 C CA . VAL B 1 18 ? -19.406 -6.504 -0.282 1 94.5 18 VAL B CA 1
ATOM 1540 C C . VAL B 1 18 ? -19.234 -7.891 -0.892 1 94.5 18 VAL B C 1
ATOM 1542 O O . VAL B 1 18 ? -20.203 -8.539 -1.272 1 94.5 18 VAL B O 1
ATOM 1545 N N . PHE B 1 19 ? -18.047 -8.32 -1.119 1 96.25 19 PHE B N 1
ATOM 1546 C CA . PHE B 1 19 ? -17.703 -9.703 -1.426 1 96.25 19 PHE B CA 1
ATOM 1547 C C . PHE B 1 19 ? -17.109 -10.398 -0.205 1 96.25 19 PHE B C 1
ATOM 1549 O O . PHE B 1 19 ? -16.156 -9.891 0.405 1 96.25 19 PHE B O 1
ATOM 1556 N N . ARG B 1 20 ? -17.656 -11.57 0.115 1 96.25 20 ARG B N 1
ATOM 1557 C CA . ARG B 1 20 ? -17.203 -12.289 1.3 1 96.25 20 ARG B CA 1
ATOM 1558 C C . ARG B 1 20 ? -16.469 -13.57 0.915 1 96.25 20 ARG B C 1
ATOM 1560 O O . ARG B 1 20 ? -16.906 -14.305 0.027 1 96.25 20 ARG B O 1
ATOM 1567 N N . LEU B 1 21 ? -15.297 -13.797 1.449 1 95.88 21 LEU B N 1
ATOM 1568 C CA . LEU B 1 21 ? -14.516 -15.023 1.363 1 95.88 21 LEU B CA 1
ATOM 1569 C C . LEU B 1 21 ? -14.422 -15.703 2.725 1 95.88 21 LEU B C 1
ATOM 1571 O O . LEU B 1 21 ? -13.531 -15.406 3.516 1 95.88 21 LEU B O 1
ATOM 1575 N N . PRO B 1 22 ? -15.359 -16.656 2.988 1 94.25 22 PRO B N 1
ATOM 1576 C CA . PRO B 1 22 ? -15.406 -17.266 4.316 1 94.25 22 PRO B CA 1
ATOM 1577 C C . PRO B 1 22 ? -14.062 -17.859 4.742 1 94.25 22 PRO B C 1
ATOM 1579 O O . PRO B 1 22 ? -13.391 -18.516 3.943 1 94.25 22 PRO B O 1
ATOM 1582 N N . GLY B 1 23 ? -13.703 -17.609 5.977 1 95.38 23 GLY B N 1
ATOM 1583 C CA . GLY B 1 23 ? -12.492 -18.172 6.555 1 95.38 23 GLY B CA 1
ATOM 1584 C C . GLY B 1 23 ? -11.234 -17.422 6.141 1 95.38 23 GLY B C 1
ATOM 1585 O O . GLY B 1 23 ? -10.117 -17.875 6.418 1 95.38 23 GLY B O 1
ATOM 1586 N N . ARG B 1 24 ? -11.359 -16.328 5.418 1 97.19 24 ARG B N 1
ATOM 1587 C CA . ARG B 1 24 ? -10.211 -15.547 4.973 1 97.19 24 ARG B CA 1
ATOM 1588 C C . ARG B 1 24 ? -10.328 -14.094 5.422 1 97.19 24 ARG B C 1
ATOM 1590 O O . ARG B 1 24 ? -11.438 -13.555 5.516 1 97.19 24 ARG B O 1
ATOM 1597 N N . HIS B 1 25 ? -9.227 -13.508 5.73 1 97.19 25 HIS B N 1
ATOM 1598 C CA . HIS B 1 25 ? -9.094 -12.078 6.02 1 97.19 25 HIS B CA 1
ATOM 1599 C C . HIS B 1 25 ? -8.289 -11.375 4.938 1 97.19 25 HIS B C 1
ATOM 1601 O O . HIS B 1 25 ? -7.168 -11.781 4.617 1 97.19 25 HIS B O 1
ATOM 1607 N N . GLY B 1 26 ? -8.859 -10.273 4.418 1 98.38 26 GLY B N 1
ATOM 1608 C CA . GLY B 1 26 ? -8.18 -9.531 3.371 1 98.38 26 GLY B CA 1
ATOM 1609 C C . GLY B 1 26 ? -7.074 -8.633 3.896 1 98.38 26 GLY B C 1
ATOM 1610 O O . GLY B 1 26 ? -7.23 -7.984 4.934 1 98.38 26 GLY B O 1
ATOM 1611 N N . TYR B 1 27 ? -5.992 -8.609 3.182 1 98.56 27 TYR B N 1
ATOM 1612 C CA . TYR B 1 27 ? -4.848 -7.816 3.611 1 98.56 27 TYR B CA 1
ATOM 1613 C C . TYR B 1 27 ? -4.543 -6.711 2.609 1 98.56 27 TYR B C 1
ATOM 1615 O O . TYR B 1 27 ? -4.051 -5.641 2.982 1 98.56 27 TYR B O 1
ATOM 1623 N N . ALA B 1 28 ? -4.742 -7.039 1.378 1 98.75 28 ALA B N 1
ATOM 1624 C CA . ALA B 1 28 ? -4.426 -6.082 0.321 1 98.75 28 ALA B CA 1
ATOM 1625 C C . ALA B 1 28 ? -5.414 -6.199 -0.838 1 98.75 28 ALA B C 1
ATOM 1627 O O . ALA B 1 28 ? -5.844 -7.301 -1.187 1 98.75 28 ALA B O 1
ATOM 1628 N N . VAL B 1 29 ? -5.75 -5.031 -1.426 1 98.62 29 VAL B N 1
ATOM 1629 C CA . VAL B 1 29 ? -6.598 -4.98 -2.609 1 98.62 29 VAL B CA 1
ATOM 1630 C C . VAL B 1 29 ? -6.02 -3.992 -3.619 1 98.62 29 VAL B C 1
ATOM 1632 O O . VAL B 1 29 ? -5.527 -2.928 -3.242 1 98.62 29 VAL B O 1
ATOM 1635 N N . GLU B 1 30 ? -5.957 -4.414 -4.844 1 98.19 30 GLU B N 1
ATOM 1636 C CA . GLU B 1 30 ? -5.445 -3.576 -5.926 1 98.19 30 GLU B CA 1
ATOM 1637 C C . GLU B 1 30 ? -6.367 -3.615 -7.141 1 98.19 30 GLU B C 1
ATOM 1639 O O . GLU B 1 30 ? -6.895 -4.672 -7.492 1 98.19 30 GLU B O 1
ATOM 1644 N N . SER B 1 31 ? -6.48 -2.477 -7.789 1 96.69 31 SER B N 1
ATOM 1645 C CA . SER B 1 31 ? -7.238 -2.408 -9.031 1 96.69 31 SER B CA 1
ATOM 1646 C C . SER B 1 31 ? -6.352 -2.695 -10.242 1 96.69 31 SER B C 1
ATOM 1648 O O . SER B 1 31 ? -5.195 -2.27 -10.281 1 96.69 31 SER B O 1
ATOM 1650 N N . SER B 1 32 ? -6.957 -3.41 -11.227 1 96.31 32 SER B N 1
ATOM 1651 C CA . SER B 1 32 ? -6.234 -3.596 -12.484 1 96.31 32 SER B CA 1
ATOM 1652 C C . SER B 1 32 ? -5.98 -2.264 -13.18 1 96.31 32 SER B C 1
ATOM 1654 O O . SER B 1 32 ? -6.879 -1.425 -13.273 1 96.31 32 SER B O 1
ATOM 1656 N N . PRO B 1 33 ? -4.727 -2.141 -13.641 1 92.5 33 PRO B N 1
ATOM 1657 C CA . PRO B 1 33 ? -4.473 -0.916 -14.406 1 92.5 33 PRO B CA 1
ATOM 1658 C C . PRO B 1 33 ? -5.031 -0.977 -15.828 1 92.5 33 PRO B C 1
ATOM 1660 O O . PRO B 1 33 ? -5.062 0.039 -16.531 1 92.5 33 PRO B O 1
ATOM 1663 N N . TYR B 1 34 ? -5.535 -2.094 -16.297 1 94.12 34 TYR B N 1
ATOM 1664 C CA . TYR B 1 34 ? -5.965 -2.303 -17.672 1 94.12 34 TYR B CA 1
ATOM 1665 C C . TYR B 1 34 ? -7.484 -2.361 -17.766 1 94.12 34 TYR B C 1
ATOM 1667 O O . TYR B 1 34 ? -8.078 -1.812 -18.688 1 94.12 34 TYR B O 1
ATOM 1675 N N . LEU B 1 35 ? -8.055 -3.09 -16.859 1 94.69 35 LEU B N 1
ATOM 1676 C CA . LEU B 1 35 ? -9.469 -3.438 -16.953 1 94.69 35 LEU B CA 1
ATOM 1677 C C . LEU B 1 35 ? -10.273 -2.736 -15.867 1 94.69 35 LEU B C 1
ATOM 1679 O O . LEU B 1 35 ? -10.234 -3.137 -14.703 1 94.69 35 LEU B O 1
ATOM 1683 N N . PRO B 1 36 ? -11.102 -1.803 -16.422 1 90.88 36 PRO B N 1
ATOM 1684 C CA . PRO B 1 36 ? -11.906 -1.105 -15.422 1 90.88 36 PRO B CA 1
ATOM 1685 C C . PRO B 1 36 ? -12.828 -2.045 -14.656 1 90.88 36 PRO B C 1
ATOM 1687 O O . PRO B 1 36 ? -13.492 -2.896 -15.258 1 90.88 36 PRO B O 1
ATOM 1690 N N . GLY B 1 37 ? -12.836 -2.141 -13.453 1 91.94 37 GLY B N 1
ATOM 1691 C CA . GLY B 1 37 ? -13.734 -2.93 -12.625 1 91.94 37 GLY B CA 1
ATOM 1692 C C . GLY B 1 37 ? -13.102 -4.207 -12.109 1 91.94 37 GLY B C 1
ATOM 1693 O O . GLY B 1 37 ? -13.742 -4.988 -11.406 1 91.94 37 GLY B O 1
ATOM 1694 N N . ARG B 1 38 ? -11.93 -4.477 -12.617 1 96.25 38 ARG B N 1
ATOM 1695 C CA . ARG B 1 38 ? -11.25 -5.676 -12.148 1 96.25 38 ARG B CA 1
ATOM 1696 C C . ARG B 1 38 ? -10.336 -5.355 -10.961 1 96.25 38 ARG B C 1
ATOM 1698 O O . ARG B 1 38 ? -9.562 -4.402 -11.016 1 96.25 38 ARG B O 1
ATOM 1705 N N . LEU B 1 39 ? -10.477 -6.219 -9.875 1 97.44 39 LEU B N 1
ATOM 1706 C CA . LEU B 1 39 ? -9.719 -6.059 -8.641 1 97.44 39 LEU B CA 1
ATOM 1707 C C . LEU B 1 39 ? -9.062 -7.375 -8.234 1 97.44 39 LEU B C 1
ATOM 1709 O O . LEU B 1 39 ? -9.578 -8.453 -8.539 1 97.44 39 LEU B O 1
ATOM 1713 N N . ALA B 1 40 ? -7.957 -7.277 -7.602 1 98.75 40 ALA B N 1
ATOM 1714 C CA . ALA B 1 40 ? -7.336 -8.422 -6.941 1 98.75 40 ALA B CA 1
ATOM 1715 C C . ALA B 1 40 ? -7.207 -8.188 -5.441 1 98.75 40 ALA B C 1
ATOM 1717 O O . ALA B 1 40 ? -6.879 -7.078 -5.004 1 98.75 40 ALA B O 1
ATOM 1718 N N . CYS B 1 41 ? -7.453 -9.203 -4.637 1 98.75 41 CYS B N 1
ATOM 1719 C CA . CYS B 1 41 ? -7.355 -9.102 -3.186 1 98.75 41 CYS B CA 1
ATOM 1720 C C . CYS B 1 41 ? -6.609 -10.297 -2.607 1 98.75 41 CYS B C 1
ATOM 1722 O O . CYS B 1 41 ? -6.98 -11.445 -2.859 1 98.75 41 CYS B O 1
ATOM 1724 N N . ALA B 1 42 ? -5.574 -10.047 -1.858 1 98.88 42 ALA B N 1
ATOM 1725 C CA . ALA B 1 42 ? -4.84 -11.078 -1.131 1 98.88 42 ALA B CA 1
ATOM 1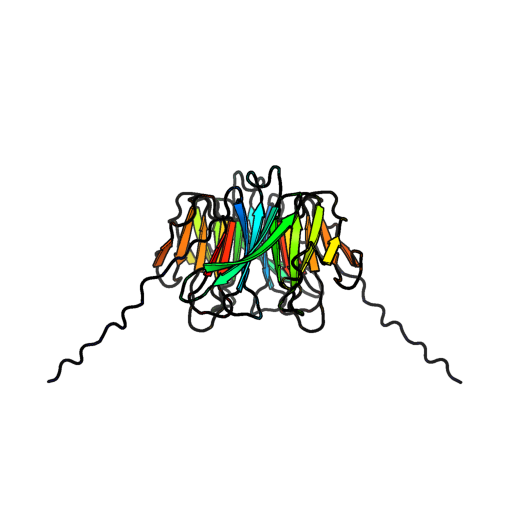726 C C . ALA B 1 42 ? -5.418 -11.273 0.268 1 98.88 42 ALA B C 1
ATOM 1728 O O . ALA B 1 42 ? -5.668 -10.305 0.986 1 98.88 42 ALA B O 1
ATOM 1729 N N . ALA B 1 43 ? -5.559 -12.555 0.599 1 98.75 43 ALA B N 1
ATOM 1730 C CA . ALA B 1 43 ? -6.184 -12.859 1.885 1 98.75 43 ALA B CA 1
ATOM 1731 C C . ALA B 1 43 ? -5.492 -14.039 2.561 1 98.75 43 ALA B C 1
ATOM 1733 O O . ALA B 1 43 ? -4.797 -14.82 1.904 1 98.75 43 ALA B O 1
ATOM 1734 N N . SER B 1 44 ? -5.688 -14.125 3.893 1 98.56 44 SER B N 1
ATOM 1735 C CA . SER B 1 44 ? -5.07 -15.188 4.688 1 98.56 44 SER B CA 1
ATOM 1736 C C . SER B 1 44 ? -6.059 -15.773 5.691 1 98.56 44 SER B C 1
ATOM 1738 O O . SER B 1 44 ? -7.027 -1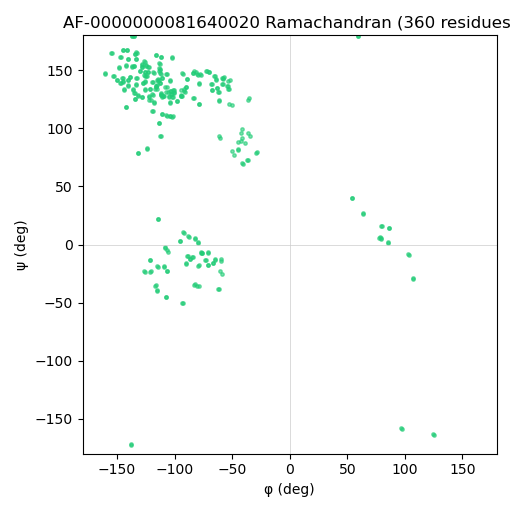5.109 6.074 1 98.56 44 SER B O 1
ATOM 1740 N N . GLN B 1 45 ? -5.789 -17.016 6.008 1 97.31 45 GLN B N 1
ATOM 1741 C CA . GLN B 1 45 ? -6.543 -17.656 7.082 1 97.31 45 GLN B CA 1
ATOM 1742 C C . GLN B 1 45 ? -5.98 -17.281 8.445 1 97.31 45 GLN B C 1
ATOM 1744 O O . GLN B 1 45 ? -4.789 -17 8.578 1 97.31 45 GLN B O 1
ATOM 1749 N N . TYR B 1 46 ? -6.863 -17.219 9.484 1 95.62 46 TYR B N 1
ATOM 1750 C CA . TYR B 1 46 ? -6.516 -17.031 10.891 1 95.62 46 TYR B CA 1
ATOM 1751 C C . TYR B 1 46 ? -5.656 -15.789 11.078 1 95.62 46 TYR B C 1
ATOM 1753 O O . TYR B 1 46 ? -4.625 -15.836 11.75 1 95.62 46 TYR B O 1
ATOM 1761 N N . TYR B 1 47 ? -5.945 -14.719 10.375 1 90.12 47 TYR B N 1
ATOM 1762 C CA . TYR B 1 47 ? -5.34 -13.398 10.492 1 90.12 47 TYR B CA 1
ATOM 1763 C C . TYR B 1 47 ? -3.854 -13.445 10.148 1 90.12 47 TYR B C 1
ATOM 1765 O O . TYR B 1 47 ? -3.051 -12.719 10.734 1 90.12 47 TYR B O 1
ATOM 1773 N N . GLY B 1 48 ? -3.512 -14.461 9.289 1 92 48 GLY B N 1
ATOM 1774 C CA . GLY B 1 48 ? -2.15 -14.539 8.789 1 92 48 GLY B CA 1
ATOM 1775 C C . GLY B 1 48 ? -1.208 -15.281 9.719 1 92 48 GLY B C 1
ATOM 1776 O O . GLY B 1 48 ? -0.006 -15.359 9.461 1 92 48 GLY B O 1
ATOM 1777 N N . ILE B 1 49 ? -1.643 -15.773 10.773 1 92 49 ILE B N 1
ATOM 1778 C CA . ILE B 1 49 ? -0.806 -16.438 11.766 1 92 49 ILE B CA 1
ATOM 1779 C C . ILE B 1 49 ? -0.543 -17.891 11.344 1 92 49 ILE B C 1
ATOM 1781 O O . ILE B 1 49 ? 0.542 -18.422 11.578 1 92 49 ILE B O 1
ATOM 1785 N N . ALA B 1 50 ? -1.512 -18.531 10.703 1 92.75 50 ALA B N 1
ATOM 1786 C CA . ALA B 1 50 ? -1.431 -19.922 10.234 1 92.75 50 ALA B CA 1
ATOM 1787 C C . ALA B 1 50 ? -2.385 -20.156 9.07 1 92.75 50 ALA B C 1
ATOM 1789 O O . ALA B 1 50 ? -3.176 -19.281 8.719 1 92.75 50 ALA B O 1
ATOM 1790 N N . GLY B 1 51 ? -2.174 -21.25 8.375 1 95.38 51 GLY B N 1
ATOM 1791 C CA . GLY B 1 51 ? -3.131 -21.672 7.367 1 95.38 51 GLY B CA 1
ATOM 1792 C C . GLY B 1 51 ? -2.752 -21.25 5.961 1 95.38 51 GLY B C 1
ATOM 1793 O O . GLY B 1 51 ? -1.579 -21 5.68 1 95.38 51 GLY B O 1
ATOM 1794 N N . SER B 1 52 ? -3.795 -21.219 5.102 1 97.94 52 SER B N 1
ATOM 1795 C CA . SER B 1 52 ? -3.592 -20.969 3.68 1 97.94 52 SER B CA 1
ATOM 1796 C C . SER B 1 52 ? -3.945 -19.531 3.314 1 97.94 52 SER B C 1
ATOM 1798 O O . SER B 1 52 ? -4.512 -18.797 4.129 1 97.94 52 SER B O 1
ATOM 1800 N N . GLY B 1 53 ? -3.445 -19.125 2.207 1 98.31 53 GLY B N 1
ATOM 1801 C CA . GLY B 1 53 ? -3.826 -17.859 1.609 1 98.31 53 GLY B CA 1
ATOM 1802 C C . GLY B 1 53 ? -4.598 -18.016 0.313 1 98.31 53 GLY B C 1
ATOM 1803 O O . GLY B 1 53 ? -4.562 -19.078 -0.311 1 98.31 53 GLY B O 1
ATOM 1804 N N . THR B 1 54 ? -5.367 -17.031 -0.002 1 98.5 54 THR B N 1
ATOM 1805 C CA . THR B 1 54 ? -6.125 -16.984 -1.247 1 98.5 54 THR B CA 1
ATOM 1806 C C . THR B 1 54 ? -6 -15.609 -1.904 1 98.5 54 THR B C 1
ATOM 1808 O O . THR B 1 54 ? -6.078 -14.586 -1.228 1 98.5 54 THR B O 1
ATOM 1811 N N . VAL B 1 55 ? -5.68 -15.594 -3.17 1 98.75 55 VAL B N 1
ATOM 1812 C CA . VAL B 1 55 ? -5.871 -14.367 -3.939 1 98.75 55 VAL B CA 1
ATOM 1813 C C . VAL B 1 55 ? -7.094 -14.508 -4.844 1 98.75 55 VAL B C 1
ATOM 1815 O O . VAL B 1 55 ? -7.234 -15.508 -5.555 1 98.75 55 VAL B O 1
ATOM 1818 N N . VAL B 1 56 ? -7.988 -13.523 -4.727 1 98.44 56 VAL B N 1
ATOM 1819 C CA . VAL B 1 56 ? -9.188 -13.539 -5.559 1 98.44 56 VAL B CA 1
ATOM 1820 C C . VAL B 1 56 ? -9.141 -12.383 -6.555 1 98.44 56 VAL B C 1
ATOM 1822 O O . VAL B 1 56 ? -8.672 -11.289 -6.223 1 98.44 56 VAL B O 1
ATOM 1825 N N . VAL B 1 57 ? -9.539 -12.664 -7.719 1 98.25 57 VAL B N 1
ATOM 1826 C CA . VAL B 1 57 ? -9.797 -11.648 -8.742 1 98.25 57 VAL B CA 1
ATOM 1827 C C . VAL B 1 57 ? -11.297 -11.445 -8.898 1 98.25 57 VAL B C 1
ATOM 1829 O O . VAL B 1 57 ? -12.039 -12.391 -9.156 1 98.25 57 VAL B O 1
ATOM 1832 N N . LEU B 1 58 ? -11.68 -10.18 -8.68 1 98.12 58 LEU B N 1
ATOM 1833 C CA . LEU B 1 58 ? -13.094 -9.82 -8.68 1 98.12 58 LEU B CA 1
ATOM 1834 C C . LEU B 1 58 ? -13.438 -8.922 -9.859 1 98.12 58 LEU B C 1
ATOM 1836 O O . LEU B 1 58 ? -12.57 -8.203 -10.367 1 98.12 58 LEU B O 1
ATOM 1840 N N . GLU B 1 59 ? -14.656 -9.039 -10.266 1 95.88 59 GLU B N 1
ATOM 1841 C CA . GLU B 1 59 ? -15.219 -8.164 -11.289 1 95.88 59 GLU B CA 1
ATOM 1842 C C . GLU B 1 59 ? -16.391 -7.344 -10.734 1 95.88 59 GLU B C 1
ATOM 1844 O O . GLU B 1 59 ? -17.344 -7.898 -10.188 1 95.88 59 GLU B O 1
ATOM 1849 N N . GLN B 1 60 ? -16.188 -6.059 -10.859 1 91.88 60 GLN B N 1
ATOM 1850 C CA . GLN B 1 60 ? -17.281 -5.164 -10.492 1 91.88 60 GLN B CA 1
ATOM 1851 C C . GLN B 1 60 ? -18.109 -4.789 -11.711 1 91.88 60 GLN B C 1
ATOM 1853 O O . GLN B 1 60 ? -17.578 -4.371 -12.734 1 91.88 60 GLN B O 1
ATOM 1858 N N . SER B 1 61 ? -19.438 -4.961 -11.617 1 86.19 61 SER B N 1
ATOM 1859 C CA . SER B 1 61 ? -20.406 -4.57 -12.648 1 86.19 61 SER B CA 1
ATOM 1860 C C . SER B 1 61 ? -21.625 -3.904 -12.031 1 86.19 61 SER B C 1
ATOM 1862 O O . SER B 1 61 ? -21.688 -3.686 -10.82 1 86.19 61 SER B O 1
ATOM 1864 N N . ASP B 1 62 ? -22.547 -3.508 -12.867 1 84.19 62 ASP B N 1
ATOM 1865 C CA . ASP B 1 62 ? -23.781 -2.924 -12.383 1 84.19 62 ASP B CA 1
ATOM 1866 C C . ASP B 1 62 ? -24.547 -3.906 -11.492 1 84.19 62 ASP B C 1
ATOM 1868 O O . ASP B 1 62 ? -25.297 -3.496 -10.609 1 84.19 62 ASP B O 1
ATOM 1872 N N . ALA B 1 63 ? -24.281 -5.137 -11.672 1 86.62 63 ALA B N 1
ATOM 1873 C CA . ALA B 1 63 ? -24.969 -6.188 -10.93 1 86.62 63 ALA B CA 1
ATOM 1874 C C . ALA B 1 63 ? -24.297 -6.438 -9.578 1 86.62 63 ALA B C 1
ATOM 1876 O O . ALA B 1 63 ? -24.844 -7.137 -8.727 1 86.62 63 ALA B O 1
ATOM 1877 N N . GLY B 1 64 ? -23.156 -5.852 -9.43 1 88.62 64 GLY B N 1
ATOM 1878 C CA . GLY B 1 64 ? -22.438 -6.062 -8.18 1 88.62 64 GLY B CA 1
ATOM 1879 C C . GLY B 1 64 ? -21.031 -6.598 -8.367 1 88.62 64 GLY B C 1
ATOM 1880 O O . GLY B 1 64 ? -20.422 -6.375 -9.414 1 88.62 64 GLY B O 1
ATOM 1881 N N . ILE B 1 65 ? -20.5 -7.121 -7.27 1 93.44 65 ILE B N 1
ATOM 1882 C CA . ILE B 1 65 ? -19.141 -7.664 -7.309 1 93.44 65 ILE B CA 1
ATOM 1883 C C . ILE B 1 65 ? -19.203 -9.188 -7.383 1 93.44 65 ILE B C 1
ATOM 1885 O O . ILE B 1 65 ? -19.891 -9.828 -6.578 1 93.44 65 ILE B O 1
ATOM 1889 N N . HIS B 1 66 ? -18.469 -9.703 -8.438 1 95.19 66 HIS B N 1
ATOM 1890 C CA . HIS B 1 66 ? -18.484 -11.141 -8.664 1 95.19 66 HIS B CA 1
ATOM 1891 C C . HIS B 1 66 ? -17.078 -11.719 -8.688 1 95.19 66 HIS B C 1
ATOM 1893 O O . HIS B 1 66 ? -16.125 -11.039 -9.078 1 95.19 66 HIS B O 1
ATOM 1899 N N . LEU B 1 67 ? -17.047 -13.047 -8.328 1 96.81 67 LEU B N 1
ATOM 1900 C CA . LEU B 1 67 ? -15.766 -13.75 -8.375 1 96.81 67 LEU B CA 1
ATOM 1901 C C . LEU B 1 67 ? -15.414 -14.141 -9.805 1 96.81 67 LEU B C 1
ATOM 1903 O O . LEU B 1 67 ? -16.188 -14.844 -10.469 1 96.81 67 LEU B O 1
ATOM 1907 N N . PHE B 1 68 ? -14.297 -13.641 -10.234 1 96.94 68 PHE B N 1
ATOM 1908 C CA . PHE B 1 68 ? -13.805 -13.984 -11.562 1 96.94 68 PHE B CA 1
ATOM 1909 C C . PHE B 1 68 ? -12.859 -15.172 -11.5 1 96.94 68 PHE B C 1
ATOM 1911 O O . PHE B 1 68 ? -13.016 -16.141 -12.25 1 96.94 68 PHE B O 1
ATOM 1918 N N . ARG B 1 69 ? -11.852 -15.125 -10.609 1 96.88 69 ARG B N 1
ATOM 1919 C CA . ARG B 1 69 ? -10.844 -16.172 -10.406 1 96.88 69 ARG B CA 1
ATOM 1920 C C . ARG B 1 69 ? -10.391 -16.219 -8.953 1 96.88 69 ARG B C 1
ATOM 1922 O O . ARG B 1 69 ? -10.469 -15.219 -8.234 1 96.88 69 ARG B O 1
ATOM 1929 N N . SER B 1 70 ? -9.977 -17.453 -8.602 1 97.38 70 SER B N 1
ATOM 1930 C CA . SER B 1 70 ? -9.414 -17.641 -7.266 1 97.38 70 SER B CA 1
ATOM 1931 C C . SER B 1 70 ? -8.227 -18.594 -7.297 1 97.38 70 SER B C 1
ATOM 1933 O O . SER B 1 70 ? -8.25 -19.609 -8 1 97.38 70 SER B O 1
ATOM 1935 N N . PHE B 1 71 ? -7.199 -18.234 -6.578 1 98.31 71 PHE B N 1
ATOM 1936 C CA . PHE B 1 71 ? -6.031 -19.094 -6.43 1 98.31 71 PHE B CA 1
ATOM 1937 C C . PHE B 1 71 ? -5.691 -19.297 -4.957 1 98.31 71 PHE B C 1
ATOM 1939 O O . PHE B 1 71 ? -5.734 -18.344 -4.172 1 98.31 71 PHE B O 1
ATOM 1946 N N . ASP B 1 72 ? -5.34 -20.516 -4.629 1 97.62 72 ASP B N 1
ATOM 1947 C CA . ASP B 1 72 ? -4.969 -20.828 -3.252 1 97.62 72 ASP B CA 1
ATOM 1948 C C . ASP B 1 72 ? -3.461 -21.047 -3.127 1 97.62 72 ASP B C 1
ATOM 1950 O O . ASP B 1 72 ? -2.814 -21.484 -4.078 1 97.62 72 ASP B O 1
ATOM 1954 N N . TRP B 1 73 ? -2.908 -20.688 -2.029 1 98.12 73 TRP B N 1
ATOM 1955 C CA . TRP B 1 73 ? -1.528 -20.938 -1.636 1 98.12 73 TRP B CA 1
ATOM 1956 C C . TRP B 1 73 ? -1.469 -21.578 -0.247 1 98.12 73 TRP B C 1
ATOM 1958 O O . TRP B 1 73 ? -2.363 -21.359 0.575 1 98.12 73 TRP B O 1
ATOM 1968 N N . ASN B 1 74 ? -0.474 -22.312 0.019 1 97.62 74 ASN B N 1
ATOM 1969 C CA . ASN B 1 74 ? -0.394 -23.125 1.223 1 97.62 74 ASN B CA 1
ATOM 1970 C C . ASN B 1 74 ? 0.013 -22.297 2.439 1 97.62 74 ASN B C 1
ATOM 1972 O O . ASN B 1 74 ? 0.168 -22.844 3.537 1 97.62 74 ASN B O 1
ATOM 1976 N N . ASP B 1 75 ? 0.195 -21.062 2.326 1 98.5 75 ASP B N 1
ATOM 1977 C CA . ASP B 1 75 ? 0.461 -20.125 3.414 1 98.5 75 ASP B CA 1
ATOM 1978 C C . ASP B 1 75 ? -0.254 -18.797 3.18 1 98.5 75 ASP B C 1
ATOM 1980 O O . ASP B 1 75 ? -0.789 -18.547 2.096 1 98.5 75 ASP B O 1
ATOM 1984 N N . GLY B 1 76 ? -0.326 -17.922 4.207 1 98.5 76 GLY B N 1
ATOM 1985 C CA . GLY B 1 76 ? -1.001 -16.641 4.102 1 98.5 76 GLY B CA 1
ATOM 1986 C C . GLY B 1 76 ? -0.444 -15.766 3 1 98.5 76 GLY B C 1
ATOM 1987 O O . GLY B 1 76 ? 0.762 -15.773 2.742 1 98.5 76 GLY B O 1
ATOM 1988 N N . LEU B 1 77 ? -1.317 -15.008 2.299 1 98.88 77 LEU B N 1
ATOM 1989 C CA . LEU B 1 77 ? -0.944 -13.984 1.326 1 98.88 77 LEU B CA 1
ATOM 1990 C C . LEU B 1 77 ? -1.192 -12.586 1.884 1 98.88 77 LEU B C 1
ATOM 1992 O O . LEU B 1 77 ? -2.26 -12.32 2.436 1 98.88 77 LEU B O 1
ATOM 1996 N N . PHE B 1 78 ? -0.198 -11.648 1.676 1 98.75 78 PHE B N 1
ATOM 1997 C CA . PHE B 1 78 ? -0.27 -10.406 2.436 1 98.75 78 PHE B CA 1
ATOM 1998 C C . PHE B 1 78 ? -0.34 -9.203 1.5 1 98.75 78 PHE B C 1
ATOM 2000 O O . PHE B 1 78 ? -0.749 -8.117 1.909 1 98.75 78 PHE B O 1
ATOM 2007 N N . ASP B 1 79 ? 0.126 -9.367 0.311 1 98.88 79 ASP B N 1
ATOM 2008 C CA . ASP B 1 79 ? 0.102 -8.266 -0.65 1 98.88 79 ASP B CA 1
ATOM 2009 C C . ASP B 1 79 ? -0.102 -8.781 -2.072 1 98.88 79 ASP B C 1
ATOM 2011 O O . ASP B 1 79 ? 0.059 -9.977 -2.332 1 98.88 79 ASP B O 1
ATOM 2015 N N . VAL B 1 80 ? -0.523 -7.895 -2.949 1 98.88 80 VAL B N 1
ATOM 2016 C CA . VAL B 1 80 ? -0.779 -8.258 -4.34 1 98.88 80 VAL B CA 1
ATOM 2017 C C . VAL B 1 80 ? -0.52 -7.051 -5.242 1 98.88 80 VAL B C 1
ATOM 2019 O O . VAL B 1 80 ? -0.764 -5.906 -4.848 1 98.88 80 VAL B O 1
ATOM 2022 N N . THR B 1 81 ? 0.036 -7.273 -6.383 1 98.62 81 THR B N 1
ATOM 2023 C CA . THR B 1 81 ? 0.208 -6.238 -7.395 1 98.62 81 THR B CA 1
ATOM 2024 C C . THR B 1 81 ? -0.013 -6.805 -8.797 1 98.62 81 THR B C 1
ATOM 2026 O O . THR B 1 81 ? 0.142 -8.008 -9.016 1 98.62 81 THR B O 1
ATOM 2029 N N . TRP B 1 82 ? -0.428 -5.922 -9.727 1 97.81 82 TRP B N 1
ATOM 2030 C CA . TRP B 1 82 ? -0.653 -6.316 -11.109 1 97.81 82 TRP B CA 1
ATOM 2031 C C . TRP B 1 82 ? 0.6 -6.086 -11.953 1 97.81 82 TRP B C 1
ATOM 2033 O O . TRP B 1 82 ? 1.342 -5.129 -11.727 1 97.81 82 TRP B O 1
ATOM 2043 N N . SER B 1 83 ? 0.727 -6.984 -12.914 1 96.5 83 SER B N 1
ATOM 2044 C CA . SER B 1 83 ? 1.729 -6.754 -13.945 1 96.5 83 SER B CA 1
ATOM 2045 C C . SER B 1 83 ? 1.4 -5.508 -14.766 1 96.5 83 SER B C 1
ATOM 2047 O O . SER B 1 83 ? 0.236 -5.258 -15.086 1 96.5 83 SER B O 1
ATOM 2049 N N . GLU B 1 84 ? 2.455 -4.781 -15.109 1 92.44 84 GLU B N 1
ATOM 2050 C CA . GLU B 1 84 ? 2.266 -3.611 -15.961 1 92.44 84 GLU B CA 1
ATOM 2051 C C . GLU B 1 84 ? 2.502 -3.959 -17.438 1 92.44 84 GLU B C 1
ATOM 2053 O O . GLU B 1 84 ? 2.432 -3.088 -18.297 1 92.44 84 GLU B O 1
ATOM 2058 N N . ASN B 1 85 ? 2.754 -5.188 -17.672 1 92.12 85 ASN B N 1
ATOM 2059 C CA . ASN B 1 85 ? 3.029 -5.582 -19.047 1 92.12 85 ASN B CA 1
ATOM 2060 C C . ASN B 1 85 ? 2.045 -6.641 -19.547 1 92.12 85 ASN B C 1
ATOM 2062 O O . ASN B 1 85 ? 2.023 -6.977 -20.719 1 92.12 85 ASN B O 1
ATOM 2066 N N . ASN B 1 86 ? 1.339 -7.215 -18.719 1 94.5 86 ASN B N 1
ATOM 2067 C CA . ASN B 1 86 ? 0.35 -8.234 -19.031 1 94.5 86 ASN B CA 1
ATOM 2068 C C . ASN B 1 86 ? -0.893 -8.109 -18.156 1 94.5 86 ASN B C 1
ATOM 2070 O O . ASN B 1 86 ? -0.821 -8.297 -16.938 1 94.5 86 ASN B O 1
ATOM 2074 N N . GLU B 1 87 ? -2.074 -7.863 -18.703 1 96 87 GLU B N 1
ATOM 2075 C CA . GLU B 1 87 ? -3.293 -7.539 -17.969 1 96 87 GLU B CA 1
ATOM 2076 C C . GLU B 1 87 ? -3.822 -8.758 -17.219 1 96 87 GLU B C 1
ATOM 2078 O O . GLU B 1 87 ? -4.707 -8.625 -16.359 1 96 87 GLU B O 1
ATOM 2083 N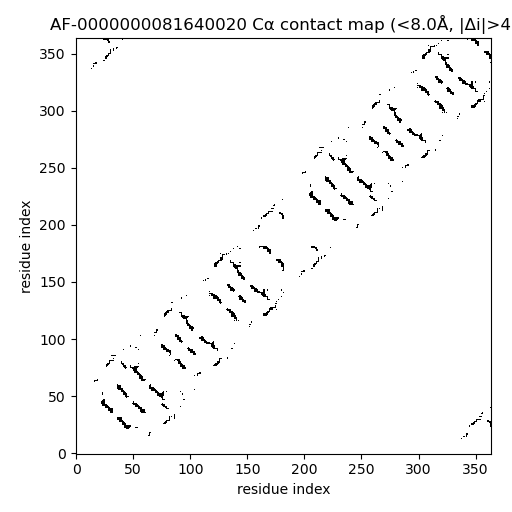 N . HIS B 1 88 ? -3.268 -9.938 -17.406 1 96.75 88 HIS B N 1
ATOM 2084 C CA . HIS B 1 88 ? -3.766 -11.156 -16.781 1 96.75 88 HIS B CA 1
ATOM 2085 C C . HIS B 1 88 ? -2.857 -11.609 -15.641 1 96.75 88 HIS B C 1
ATOM 2087 O O . HIS B 1 88 ? -3.178 -12.562 -14.922 1 96.75 88 HIS B O 1
ATOM 2093 N N . VAL B 1 89 ? -1.767 -10.938 -15.5 1 96.88 89 VAL B N 1
ATOM 2094 C CA . VAL B 1 89 ? -0.743 -11.438 -14.586 1 96.88 89 VAL B CA 1
ATOM 2095 C C . VAL B 1 89 ? -0.726 -10.586 -13.32 1 96.88 89 VAL B C 1
ATOM 2097 O O . VAL B 1 89 ? -0.792 -9.359 -13.383 1 96.88 89 VAL B O 1
ATOM 2100 N N . LEU B 1 90 ? -0.741 -11.273 -12.156 1 97.94 90 LEU B N 1
ATOM 2101 C CA . LEU B 1 90 ? -0.579 -10.609 -10.867 1 97.94 90 LEU B CA 1
ATOM 2102 C C . LEU B 1 90 ? 0.428 -11.359 -10 1 97.94 90 LEU B C 1
ATOM 2104 O O . LEU B 1 90 ? 0.761 -12.508 -10.273 1 97.94 90 LEU B O 1
ATOM 2108 N N . VAL B 1 91 ? 0.991 -10.695 -8.992 1 98.69 91 VAL B N 1
ATOM 2109 C CA . VAL B 1 91 ? 1.998 -11.25 -8.102 1 98.69 91 VAL B CA 1
ATOM 2110 C C . VAL B 1 91 ? 1.543 -11.102 -6.648 1 98.69 91 VAL B C 1
ATOM 2112 O O . VAL B 1 91 ? 1.027 -10.047 -6.262 1 98.69 91 VAL B O 1
ATOM 2115 N N . THR B 1 92 ? 1.658 -12.148 -5.875 1 98.88 92 THR B N 1
ATOM 2116 C CA . THR B 1 92 ? 1.414 -12.102 -4.438 1 98.88 92 THR B CA 1
ATOM 2117 C C . THR B 1 92 ? 2.691 -12.406 -3.662 1 98.88 92 THR B C 1
ATOM 2119 O O . THR B 1 92 ? 3.662 -12.914 -4.23 1 98.88 92 THR B O 1
ATOM 2122 N N . CYS B 1 93 ? 2.668 -12.055 -2.404 1 98.88 93 CYS B N 1
ATOM 2123 C CA . CYS B 1 93 ? 3.74 -12.453 -1.5 1 98.88 93 CYS B CA 1
ATOM 2124 C C . CYS B 1 93 ? 3.18 -13.109 -0.246 1 98.88 93 CYS B C 1
ATOM 2126 O O . CYS B 1 93 ? 2.053 -12.82 0.16 1 98.88 93 CYS B O 1
ATOM 2128 N N . SER B 1 94 ? 3.998 -13.961 0.398 1 98.75 94 SER B N 1
ATOM 2129 C CA . SER B 1 94 ? 3.432 -14.945 1.314 1 98.75 94 SER B CA 1
ATOM 2130 C C . SER B 1 94 ? 4.207 -14.984 2.629 1 98.75 94 SER B C 1
ATOM 2132 O O . SER B 1 94 ? 5.34 -14.508 2.701 1 98.75 94 SER B O 1
ATOM 2134 N N . GLY B 1 95 ? 3.523 -15.641 3.559 1 98.38 95 GLY B N 1
ATOM 2135 C CA . GLY B 1 95 ? 4.109 -15.852 4.875 1 98.38 95 GLY B CA 1
ATOM 2136 C C . GLY B 1 95 ? 5.25 -16.859 4.867 1 98.38 95 GLY B C 1
ATOM 2137 O O . GLY B 1 95 ? 6.059 -16.891 5.797 1 98.38 95 GLY B O 1
ATOM 2138 N N . ASP B 1 96 ? 5.355 -17.656 3.836 1 98.5 96 ASP B N 1
ATOM 2139 C CA . ASP B 1 96 ? 6.406 -18.672 3.793 1 98.5 96 ASP B CA 1
ATOM 2140 C C . ASP B 1 96 ? 7.656 -18.141 3.096 1 98.5 96 ASP B C 1
ATOM 2142 O O . ASP B 1 96 ? 8.547 -18.906 2.729 1 98.5 96 ASP B O 1
ATOM 2146 N N . GLY B 1 97 ? 7.715 -16.859 2.83 1 98.62 97 GLY B N 1
ATOM 2147 C CA . GLY B 1 97 ? 8.891 -16.25 2.244 1 98.62 97 GLY B CA 1
ATOM 2148 C C . GLY B 1 97 ? 8.914 -16.312 0.729 1 98.62 97 GLY B C 1
ATOM 2149 O O . GLY B 1 97 ? 9.93 -16.016 0.102 1 98.62 97 GLY B O 1
ATOM 2150 N N . SER B 1 98 ? 7.801 -16.625 0.139 1 98.69 98 SER B N 1
ATOM 2151 C CA . SER B 1 98 ? 7.766 -16.812 -1.31 1 98.69 98 SER B CA 1
ATOM 2152 C C . SER B 1 98 ? 6.957 -15.703 -1.98 1 98.69 98 SER B C 1
ATOM 2154 O O . SER B 1 98 ? 6.242 -14.953 -1.31 1 98.69 98 SER B O 1
ATOM 2156 N N . LEU B 1 99 ? 7.18 -15.57 -3.27 1 98.81 99 LEU B N 1
ATOM 2157 C CA . LEU B 1 99 ? 6.316 -14.836 -4.191 1 98.81 99 LEU B CA 1
ATOM 2158 C C . LEU B 1 99 ? 5.676 -15.773 -5.203 1 98.81 99 LEU B C 1
ATOM 2160 O O . LEU B 1 99 ? 6.309 -16.734 -5.66 1 98.81 99 LEU B O 1
ATOM 2164 N N . GLN B 1 100 ? 4.434 -15.516 -5.551 1 98.69 100 GLN B N 1
ATOM 2165 C CA . GLN B 1 100 ? 3.734 -16.297 -6.57 1 98.69 100 GLN B CA 1
ATOM 2166 C C . GLN B 1 100 ? 3.312 -15.406 -7.738 1 98.69 100 GLN B C 1
ATOM 2168 O O . GLN B 1 100 ? 2.713 -14.344 -7.539 1 98.69 100 GLN B O 1
ATOM 2173 N N . ILE B 1 101 ? 3.623 -15.789 -8.93 1 98.12 101 ILE B N 1
ATOM 2174 C CA . ILE B 1 101 ? 3.102 -15.148 -10.133 1 98.12 101 ILE B CA 1
ATOM 2175 C C . ILE B 1 101 ? 1.917 -15.953 -10.672 1 98.12 101 ILE B C 1
ATOM 2177 O O . ILE B 1 101 ? 2.043 -17.141 -10.961 1 98.12 101 ILE B O 1
ATOM 2181 N N . TRP B 1 102 ? 0.803 -15.234 -10.789 1 98.19 102 TRP B N 1
ATOM 2182 C CA . TRP B 1 102 ? -0.432 -15.875 -11.234 1 98.19 102 TRP B CA 1
ATOM 2183 C C . TRP B 1 102 ? -0.847 -15.367 -12.609 1 98.19 102 TRP B C 1
ATOM 2185 O O . TRP B 1 102 ? -0.577 -14.211 -12.961 1 98.19 102 TRP B O 1
ATOM 2195 N N . ASP B 1 103 ? -1.45 -16.219 -13.367 1 97.88 103 ASP B N 1
ATOM 2196 C CA . ASP B 1 103 ? -2.09 -15.891 -14.641 1 97.88 103 ASP B CA 1
ATOM 2197 C C . ASP B 1 103 ? -3.582 -16.219 -14.602 1 97.88 103 ASP B C 1
ATOM 2199 O O . ASP B 1 103 ? -3.967 -17.391 -14.523 1 97.88 103 ASP B O 1
ATOM 2203 N N . THR B 1 104 ? -4.387 -15.203 -14.695 1 97.25 104 THR B N 1
ATOM 2204 C CA . THR B 1 104 ? -5.824 -15.383 -14.523 1 97.25 104 THR B CA 1
ATOM 2205 C C . THR B 1 104 ? -6.406 -16.219 -15.648 1 97.25 104 THR B C 1
ATOM 2207 O O . THR B 1 104 ? -7.535 -16.703 -15.555 1 97.25 104 THR B O 1
ATOM 2210 N N . THR B 1 105 ? -5.672 -16.375 -16.719 1 96.31 105 THR B N 1
ATOM 2211 C CA . THR B 1 105 ? -6.145 -17.203 -17.828 1 96.31 105 THR B CA 1
ATOM 2212 C C . THR B 1 105 ? -5.773 -18.672 -17.609 1 96.31 105 THR B C 1
ATOM 2214 O O . THR B 1 105 ? -6.23 -19.547 -18.344 1 96.31 105 THR B O 1
ATOM 2217 N N . GLN B 1 106 ? -4.934 -18.906 -16.672 1 92.38 106 GLN B N 1
ATOM 2218 C CA . GLN B 1 106 ? -4.52 -20.266 -16.312 1 92.38 106 GLN B CA 1
ATOM 2219 C C . GLN B 1 106 ? -4.996 -20.625 -14.914 1 92.38 106 GLN B C 1
ATOM 2221 O O . GLN B 1 106 ? -4.395 -20.219 -13.914 1 92.38 106 GLN B O 1
ATOM 2226 N N . PRO B 1 107 ? -6.008 -21.438 -14.789 1 83.12 107 PRO B N 1
ATOM 2227 C CA . PRO B 1 107 ? -6.652 -21.672 -13.492 1 83.12 107 PRO B CA 1
ATOM 2228 C C . PRO B 1 107 ? -5.809 -22.547 -12.562 1 83.12 107 PRO B C 1
ATOM 2230 O O . PRO B 1 107 ? -6.047 -22.562 -11.352 1 83.12 107 PRO B O 1
ATOM 2233 N N . THR B 1 108 ? -4.832 -23.141 -13.164 1 88.12 108 THR B N 1
ATOM 2234 C CA . THR B 1 108 ? -4.121 -24.078 -12.305 1 88.12 108 THR B CA 1
ATOM 2235 C C . THR B 1 108 ? -2.816 -23.469 -11.797 1 88.12 108 THR B C 1
ATOM 2237 O O . THR B 1 108 ? -1.894 -23.234 -12.578 1 88.12 108 THR B O 1
ATOM 2240 N N . GLY B 1 109 ? -2.67 -23.156 -10.602 1 87.88 109 GLY B N 1
ATOM 2241 C CA . GLY B 1 109 ? -1.484 -22.812 -9.836 1 87.88 109 GLY B CA 1
ATOM 2242 C C . GLY B 1 109 ? -0.745 -21.609 -10.391 1 87.88 109 GLY B C 1
ATOM 2243 O O . GLY B 1 109 ? -1.163 -21.031 -11.398 1 87.88 109 GLY B O 1
ATOM 2244 N N . PRO B 1 110 ? 0.342 -21.234 -9.734 1 96.56 110 PRO B N 1
ATOM 2245 C CA . PRO B 1 110 ? 1.144 -20.094 -10.18 1 96.56 110 PRO B CA 1
ATOM 2246 C C . PRO B 1 110 ? 2.035 -20.438 -11.367 1 96.56 110 PRO B C 1
ATOM 2248 O O . PRO B 1 110 ? 2.469 -21.578 -11.523 1 96.56 110 PRO B O 1
ATOM 2251 N N . LEU B 1 111 ? 2.248 -19.469 -12.242 1 95.06 111 LEU B N 1
ATOM 2252 C CA . LEU B 1 111 ? 3.188 -19.578 -13.352 1 95.06 111 LEU B CA 1
ATOM 2253 C C . LEU B 1 111 ? 4.609 -19.781 -12.836 1 95.06 111 LEU B C 1
ATOM 2255 O O . LEU B 1 111 ? 5.391 -20.516 -13.445 1 95.06 111 LEU B O 1
ATOM 2259 N N . GLN B 1 112 ? 4.922 -19.141 -11.805 1 95.75 112 GLN B N 1
ATOM 2260 C CA . GLN B 1 112 ? 6.254 -19.125 -11.211 1 95.75 112 GLN B CA 1
ATOM 2261 C C . GLN B 1 112 ? 6.191 -18.844 -9.719 1 95.75 112 GLN B C 1
ATOM 2263 O O . GLN B 1 112 ? 5.293 -18.141 -9.25 1 95.75 112 GLN B O 1
ATOM 2268 N N . VAL B 1 113 ? 7.094 -19.469 -8.953 1 98 113 VAL B N 1
ATOM 2269 C CA . VAL B 1 113 ? 7.23 -19.219 -7.52 1 98 113 VAL B CA 1
ATOM 2270 C C . VAL B 1 113 ? 8.688 -18.906 -7.184 1 98 113 VAL B C 1
ATOM 2272 O O . VAL B 1 113 ? 9.594 -19.609 -7.625 1 98 113 VAL B O 1
ATOM 2275 N N . TYR B 1 114 ? 8.891 -17.828 -6.539 1 98.38 114 TYR B N 1
ATOM 2276 C CA . TYR B 1 114 ? 10.195 -17.484 -5.992 1 98.38 114 TYR B CA 1
ATOM 2277 C C . TYR B 1 114 ? 10.258 -17.781 -4.5 1 98.38 114 TYR B C 1
ATOM 2279 O O . TYR B 1 114 ? 9.344 -17.438 -3.75 1 98.38 114 TYR B O 1
ATOM 2287 N N . LYS B 1 115 ? 11.242 -18.438 -4.066 1 97.81 115 LYS B N 1
ATOM 2288 C CA . LYS B 1 115 ? 11.414 -18.75 -2.65 1 97.81 115 LYS B CA 1
ATOM 2289 C C . LYS B 1 115 ? 12.828 -18.422 -2.18 1 97.81 115 LYS B C 1
ATOM 2291 O O . LYS B 1 115 ? 13.664 -19.312 -2.043 1 97.81 115 LYS B O 1
ATOM 2296 N N . GLU B 1 116 ? 13.031 -17.109 -1.938 1 98.44 116 GLU B N 1
ATOM 2297 C CA . GLU B 1 116 ? 14.391 -16.719 -1.591 1 98.44 116 GLU B CA 1
ATOM 2298 C C . GLU B 1 116 ? 14.422 -15.938 -0.278 1 98.44 116 GLU B C 1
ATOM 2300 O O . GLU B 1 116 ? 15.477 -15.789 0.337 1 98.44 116 GLU B O 1
ATOM 2305 N N . HIS B 1 117 ? 13.328 -15.297 0.164 1 98.69 117 HIS B N 1
ATOM 2306 C CA . HIS B 1 117 ? 13.312 -14.625 1.46 1 98.69 117 HIS B CA 1
ATOM 2307 C C . HIS B 1 117 ? 13.328 -15.641 2.602 1 98.69 117 HIS B C 1
ATOM 2309 O O . HIS B 1 117 ? 12.742 -16.719 2.492 1 98.69 117 HIS B O 1
ATOM 2315 N N . ALA B 1 118 ? 13.922 -15.297 3.689 1 98.5 118 ALA B N 1
ATOM 2316 C CA . ALA B 1 118 ? 14.102 -16.219 4.816 1 98.5 118 ALA B CA 1
ATOM 2317 C C . ALA B 1 118 ? 12.922 -16.125 5.777 1 98.5 118 ALA B C 1
ATOM 2319 O O . ALA B 1 118 ? 12.758 -16.984 6.652 1 98.5 118 ALA B O 1
ATOM 2320 N N . GLN B 1 119 ? 12.117 -15.109 5.703 1 98.44 119 GLN B N 1
ATOM 2321 C CA . GLN B 1 119 ? 10.938 -14.906 6.535 1 98.44 119 GLN B CA 1
ATOM 2322 C C . GLN B 1 119 ? 9.766 -14.383 5.711 1 98.44 119 GLN B C 1
ATOM 2324 O O . GLN B 1 119 ? 9.828 -14.352 4.48 1 98.44 119 GLN B O 1
ATOM 2329 N N . GLU B 1 120 ? 8.719 -14.008 6.332 1 98.19 120 GLU B N 1
ATOM 2330 C CA . GLU B 1 120 ? 7.504 -13.516 5.695 1 98.19 120 GLU B CA 1
ATOM 2331 C C . GLU B 1 120 ? 7.809 -12.367 4.742 1 98.19 120 GLU B C 1
ATOM 2333 O O . GLU B 1 120 ? 8.617 -11.492 5.051 1 98.19 120 GLU B O 1
ATOM 2338 N N . VAL B 1 121 ? 7.227 -12.453 3.541 1 98.81 121 VAL B N 1
ATOM 2339 C CA . VAL B 1 121 ? 7.223 -11.32 2.621 1 98.81 121 VAL B CA 1
ATOM 2340 C C . VAL B 1 121 ? 5.934 -10.516 2.793 1 98.81 121 VAL B C 1
ATOM 2342 O O . VAL B 1 121 ? 4.836 -11.062 2.689 1 98.81 121 VAL B O 1
ATOM 2345 N N . TYR B 1 122 ? 6.086 -9.164 2.992 1 98.44 122 TYR B N 1
ATOM 2346 C CA . TYR B 1 122 ? 4.914 -8.398 3.396 1 98.44 122 TYR B CA 1
ATOM 2347 C C . TYR B 1 122 ? 4.523 -7.391 2.32 1 98.44 122 TYR B C 1
ATOM 2349 O O . TYR B 1 122 ? 3.412 -6.859 2.332 1 98.44 122 TYR B O 1
ATOM 2357 N N . SER B 1 123 ? 5.441 -7.109 1.451 1 98.81 123 SER B N 1
ATOM 2358 C CA . SER B 1 123 ? 5.145 -6.125 0.418 1 98.81 123 SER B CA 1
ATOM 2359 C C . SER B 1 123 ? 5.691 -6.562 -0.937 1 98.81 123 SER B C 1
ATOM 2361 O O . SER B 1 123 ? 6.742 -7.199 -1.012 1 98.81 123 SER B O 1
ATOM 2363 N N . VAL B 1 124 ? 4.957 -6.242 -1.992 1 98.88 124 VAL B N 1
ATOM 2364 C CA . VAL B 1 124 ? 5.359 -6.5 -3.369 1 98.88 124 VAL B CA 1
ATOM 2365 C C . VAL B 1 124 ? 4.824 -5.398 -4.281 1 98.88 124 VAL B C 1
ATOM 2367 O O . VAL B 1 124 ? 3.707 -4.91 -4.09 1 98.88 124 VAL B O 1
ATOM 2370 N N . ASP B 1 125 ? 5.617 -4.973 -5.188 1 98.56 125 ASP B N 1
ATOM 2371 C CA . ASP B 1 125 ? 5.219 -3.934 -6.133 1 98.56 125 ASP B CA 1
ATOM 2372 C C . ASP B 1 125 ? 5.836 -4.172 -7.508 1 98.56 125 ASP B C 1
ATOM 2374 O O . ASP B 1 125 ? 6.98 -4.621 -7.609 1 98.56 125 ASP B O 1
ATOM 2378 N N . TRP B 1 126 ? 5.035 -3.93 -8.57 1 97.69 126 TRP B N 1
ATOM 2379 C CA . TRP B 1 126 ? 5.484 -4.059 -9.953 1 97.69 126 TRP B CA 1
ATOM 2380 C C . TRP B 1 126 ? 5.812 -2.695 -10.547 1 97.69 126 TRP B C 1
ATOM 2382 O O . TRP B 1 126 ? 5.035 -1.746 -10.406 1 97.69 126 TRP B O 1
ATOM 2392 N N . SER B 1 127 ? 6.961 -2.621 -11.188 1 95.25 127 SER B N 1
ATOM 2393 C CA . SER B 1 127 ? 7.426 -1.347 -11.719 1 95.25 127 SER B CA 1
ATOM 2394 C C . SER B 1 127 ? 6.418 -0.756 -12.703 1 95.25 127 SER B C 1
ATOM 2396 O O . SER B 1 127 ? 5.805 -1.485 -13.484 1 95.25 127 SER B O 1
ATOM 2398 N N . GLN B 1 128 ? 6.281 0.628 -12.656 1 86.44 128 GLN B N 1
ATOM 2399 C CA . GLN B 1 128 ? 5.223 1.287 -13.414 1 86.44 128 GLN B CA 1
ATOM 2400 C C . GLN B 1 128 ? 5.801 2.068 -14.594 1 86.44 128 GLN B C 1
ATOM 2402 O O . GLN B 1 128 ? 5.059 2.498 -15.477 1 86.44 128 GLN B O 1
ATOM 2407 N N . THR B 1 129 ? 7.078 2.33 -14.5 1 82.56 129 THR B N 1
ATOM 2408 C CA . THR B 1 129 ? 7.684 3.084 -15.594 1 82.56 129 THR B CA 1
ATOM 2409 C C . THR B 1 129 ? 7.824 2.213 -16.844 1 82.56 129 THR B C 1
ATOM 2411 O O . THR B 1 129 ? 7.914 0.987 -16.734 1 82.56 129 THR B O 1
ATOM 2414 N N . ARG B 1 130 ? 7.723 2.943 -17.906 1 75.19 130 ARG B N 1
ATOM 2415 C CA . ARG B 1 130 ? 7.805 2.246 -19.188 1 75.19 130 ARG B CA 1
ATOM 2416 C C . ARG B 1 130 ? 9.203 1.678 -19.422 1 75.19 130 ARG B C 1
ATOM 2418 O O . ARG B 1 130 ? 10.188 2.229 -18.922 1 75.19 130 ARG B O 1
ATOM 2425 N N . GLY B 1 131 ? 9.328 0.453 -19.938 1 78.69 131 GLY B N 1
ATOM 2426 C CA . GLY B 1 131 ? 10.594 -0.106 -20.406 1 78.69 131 GLY B CA 1
ATOM 2427 C C . GLY B 1 131 ? 11.148 -1.162 -19.469 1 78.69 131 GLY B C 1
ATOM 2428 O O . GLY B 1 131 ? 11.992 -1.967 -19.859 1 78.69 131 GLY B O 1
ATOM 2429 N N . GLU B 1 132 ? 10.766 -0.94 -18.203 1 85.12 132 GLU B N 1
ATOM 2430 C CA . GLU B 1 132 ? 11.234 -1.979 -17.297 1 85.12 132 GLU B CA 1
ATOM 2431 C C . GLU B 1 132 ? 10.07 -2.762 -16.703 1 85.12 132 GLU B C 1
ATOM 2433 O O . GLU B 1 132 ? 8.992 -2.207 -16.469 1 85.12 132 GLU B O 1
ATOM 2438 N N . GLN B 1 133 ? 10.266 -4.027 -16.578 1 91.88 133 GLN B N 1
ATOM 2439 C CA . GLN B 1 133 ? 9.312 -4.918 -15.93 1 91.88 133 GLN B CA 1
ATOM 2440 C C . GLN B 1 133 ? 9.977 -5.684 -14.781 1 91.88 133 GLN B C 1
ATOM 2442 O O . GLN B 1 133 ? 10.445 -6.805 -14.969 1 91.88 133 GLN B O 1
ATOM 2447 N N . LEU B 1 134 ? 10.039 -4.965 -13.633 1 95.88 134 LEU B N 1
ATOM 2448 C CA . LEU B 1 134 ? 10.672 -5.516 -12.445 1 95.88 134 LEU B CA 1
ATOM 2449 C C . LEU B 1 134 ? 9.703 -5.547 -11.273 1 95.88 134 LEU B C 1
ATOM 2451 O O . LEU B 1 134 ? 8.719 -4.801 -11.25 1 95.88 134 LEU B O 1
ATOM 2455 N N . ILE B 1 135 ? 9.953 -6.496 -10.367 1 97.5 135 ILE B N 1
ATOM 2456 C CA . ILE B 1 135 ? 9.18 -6.633 -9.133 1 97.5 135 ILE B CA 1
ATOM 2457 C C . ILE B 1 135 ? 10.086 -6.383 -7.93 1 97.5 135 ILE B C 1
ATOM 2459 O O . ILE B 1 135 ? 11.242 -6.828 -7.91 1 97.5 135 ILE B O 1
ATOM 2463 N N . VAL B 1 136 ? 9.586 -5.613 -6.992 1 98.25 136 VAL B N 1
ATOM 2464 C CA . VAL B 1 136 ? 10.32 -5.453 -5.738 1 98.25 136 VAL B CA 1
ATOM 2465 C C . VAL B 1 136 ? 9.508 -6.039 -4.586 1 98.25 136 VAL B C 1
ATOM 2467 O O . VAL B 1 136 ? 8.281 -5.875 -4.535 1 98.25 136 VAL B O 1
ATOM 2470 N N . SER B 1 137 ? 10.148 -6.766 -3.691 1 98.88 137 SER B N 1
ATOM 2471 C CA . SER B 1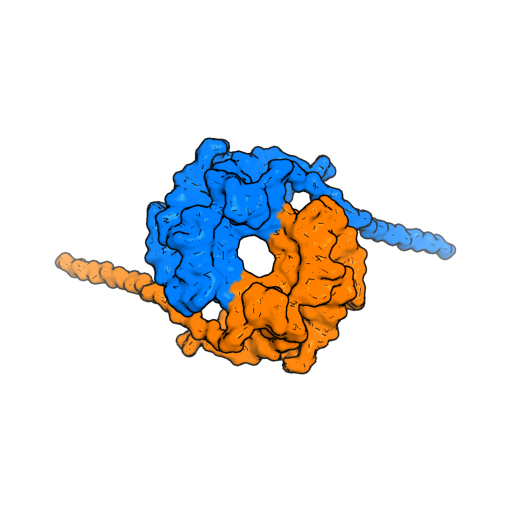 137 ? 9.508 -7.328 -2.506 1 98.88 137 SER B CA 1
ATOM 2472 C C . SER B 1 137 ? 10.203 -6.863 -1.231 1 98.88 137 SER B C 1
ATOM 2474 O O . SER B 1 137 ? 11.391 -6.523 -1.253 1 98.88 137 SER B O 1
ATOM 2476 N N . GLY B 1 138 ? 9.492 -6.723 -0.158 1 98.88 138 GLY B N 1
ATOM 2477 C CA . GLY B 1 138 ? 9.992 -6.441 1.179 1 98.88 138 GLY B CA 1
ATOM 2478 C C . GLY B 1 138 ? 9.609 -7.5 2.195 1 98.88 138 GLY B C 1
ATOM 2479 O O . GLY B 1 138 ? 8.453 -7.934 2.242 1 98.88 138 GLY B O 1
ATOM 2480 N N . SER B 1 139 ? 10.594 -7.914 2.982 1 98.88 139 SER B N 1
ATOM 2481 C CA . SER B 1 139 ? 10.414 -9.086 3.832 1 98.88 139 SER B CA 1
ATOM 2482 C C . SER B 1 139 ? 10.734 -8.766 5.289 1 98.88 139 SER B C 1
ATOM 2484 O O . SER B 1 139 ? 11.461 -7.816 5.578 1 98.88 139 SER B O 1
ATOM 2486 N N . TRP B 1 140 ? 10.164 -9.586 6.121 1 98.25 140 TRP B N 1
ATOM 2487 C CA . TRP B 1 140 ? 10.469 -9.57 7.547 1 98.25 140 TRP B CA 1
ATOM 2488 C C . TRP B 1 140 ? 11.922 -9.961 7.801 1 98.25 140 TRP B C 1
ATOM 2490 O O . TRP B 1 140 ? 12.453 -9.742 8.891 1 98.25 140 TRP B O 1
ATOM 2500 N N . ASP B 1 141 ? 12.625 -10.492 6.832 1 98.62 141 ASP B N 1
ATOM 2501 C CA . ASP B 1 141 ? 14.031 -10.844 7 1 98.62 141 ASP B CA 1
ATOM 2502 C C . ASP B 1 141 ? 14.938 -9.625 6.812 1 98.62 141 ASP B C 1
ATOM 2504 O O . ASP B 1 141 ? 16.141 -9.766 6.652 1 98.62 141 ASP B O 1
ATOM 2508 N N . GLN B 1 142 ? 14.383 -8.516 6.66 1 98.19 142 GLN B N 1
ATOM 2509 C CA . GLN B 1 142 ? 15.023 -7.211 6.633 1 98.19 142 GLN B CA 1
ATOM 2510 C C . GLN B 1 142 ? 15.672 -6.945 5.273 1 98.19 142 GLN B C 1
ATOM 2512 O O . GLN B 1 142 ? 16.484 -6.031 5.137 1 98.19 142 GLN B O 1
ATOM 2517 N N . THR B 1 143 ? 15.289 -7.734 4.285 1 98.38 143 THR B N 1
ATOM 2518 C CA . THR B 1 143 ? 15.836 -7.496 2.955 1 98.38 143 THR B CA 1
ATOM 2519 C C . THR B 1 143 ? 14.734 -7.133 1.967 1 98.38 143 THR B C 1
ATOM 2521 O O . THR B 1 143 ? 13.586 -7.555 2.127 1 98.38 143 THR B O 1
ATOM 2524 N N . ALA B 1 144 ? 15.117 -6.297 1.014 1 98.5 144 ALA B N 1
ATOM 2525 C CA . ALA B 1 144 ? 14.344 -6.121 -0.214 1 98.5 144 ALA B CA 1
ATOM 2526 C C . ALA B 1 144 ? 15 -6.844 -1.385 1 98.5 144 ALA B C 1
ATOM 2528 O O . ALA B 1 144 ? 16.234 -6.91 -1.468 1 98.5 144 ALA B O 1
ATOM 2529 N N . LYS B 1 145 ? 14.18 -7.418 -2.207 1 98.44 145 LYS B N 1
ATOM 2530 C CA . LYS B 1 145 ? 14.734 -8.109 -3.365 1 98.44 145 LYS B CA 1
ATOM 2531 C C . LYS B 1 145 ? 14.094 -7.621 -4.66 1 98.44 145 LYS B C 1
ATOM 2533 O O . LYS B 1 145 ? 12.906 -7.273 -4.68 1 98.44 145 LYS B O 1
ATOM 2538 N N . LEU B 1 146 ? 14.953 -7.617 -5.664 1 97.62 146 LEU B N 1
ATOM 2539 C CA . LEU B 1 146 ? 14.547 -7.25 -7.02 1 97.62 146 LEU B CA 1
ATOM 2540 C C . LEU B 1 146 ? 14.406 -8.492 -7.895 1 97.62 146 LEU B C 1
ATOM 2542 O O . LEU B 1 146 ? 15.281 -9.352 -7.906 1 97.62 146 LEU B O 1
ATOM 2546 N N . TRP B 1 147 ? 13.25 -8.492 -8.594 1 97.31 147 TRP B N 1
ATOM 2547 C CA . TRP B 1 147 ? 12.977 -9.664 -9.422 1 97.31 147 TRP B CA 1
ATOM 2548 C C . TRP B 1 147 ? 12.695 -9.25 -10.867 1 97.31 147 TRP B C 1
ATOM 2550 O O . TRP B 1 147 ? 12.031 -8.242 -11.117 1 97.31 147 TRP B O 1
ATOM 2560 N N . ASP B 1 148 ? 13.203 -10.031 -11.773 1 94.56 148 ASP B N 1
ATOM 2561 C CA . ASP B 1 148 ? 12.805 -10.055 -13.18 1 94.56 148 ASP B CA 1
ATOM 2562 C C . ASP B 1 148 ? 11.938 -11.273 -13.484 1 94.56 148 ASP B C 1
ATOM 2564 O O . ASP B 1 148 ? 12.422 -12.406 -13.438 1 94.56 148 ASP B O 1
ATOM 2568 N N . PRO B 1 149 ? 10.688 -11.031 -13.75 1 93.62 149 PRO B N 1
ATOM 2569 C CA . PRO B 1 149 ? 9.781 -12.172 -13.906 1 93.62 149 PRO B CA 1
ATOM 2570 C C . PRO B 1 149 ? 10.203 -13.109 -15.039 1 93.62 149 PRO B C 1
ATOM 2572 O O . PRO B 1 149 ? 9.695 -14.234 -15.133 1 93.62 149 PRO B O 1
ATOM 2575 N N . THR B 1 150 ? 11.078 -12.719 -15.852 1 90.06 150 THR B N 1
ATOM 2576 C CA . THR B 1 150 ? 11.523 -13.555 -16.953 1 90.06 150 THR B CA 1
ATOM 2577 C C . THR B 1 150 ? 12.695 -14.438 -16.531 1 90.06 150 THR B C 1
ATOM 2579 O O . THR B 1 150 ? 13.125 -15.32 -17.281 1 90.06 150 THR B O 1
ATOM 2582 N N . VAL B 1 151 ? 13.164 -14.086 -15.336 1 90.06 151 VAL B N 1
ATOM 2583 C CA . VAL B 1 151 ? 14.289 -14.852 -14.805 1 90.06 151 VAL B CA 1
ATOM 2584 C C . VAL B 1 151 ? 13.844 -15.648 -13.586 1 90.06 151 VAL B C 1
ATOM 2586 O O . VAL B 1 151 ? 12.953 -15.219 -12.844 1 90.06 151 VAL B O 1
ATOM 2589 N N . GLY B 1 152 ? 14.406 -16.781 -13.297 1 89.19 152 GLY B N 1
ATOM 2590 C CA . GLY B 1 152 ? 13.945 -17.688 -12.266 1 89.19 152 GLY B CA 1
ATOM 2591 C C . GLY B 1 152 ? 14.539 -17.391 -10.898 1 89.19 152 GLY B C 1
ATOM 2592 O O . GLY B 1 152 ? 14.422 -18.203 -9.977 1 89.19 152 GLY B O 1
ATOM 2593 N N . GLN B 1 153 ? 15.281 -16.266 -10.781 1 93.5 153 GLN B N 1
ATOM 2594 C CA . GLN B 1 153 ? 15.867 -15.891 -9.508 1 93.5 153 GLN B CA 1
ATOM 2595 C C . GLN B 1 153 ? 15.883 -14.375 -9.328 1 93.5 153 GLN B C 1
ATOM 2597 O O . GLN B 1 153 ? 15.648 -13.633 -10.289 1 93.5 153 GLN B O 1
ATOM 2602 N N . SER B 1 154 ? 16.156 -13.977 -8.094 1 96.5 154 SER B N 1
ATOM 2603 C CA . SER B 1 154 ? 16.234 -12.539 -7.848 1 96.5 154 SER B CA 1
ATOM 2604 C C . SER B 1 154 ? 17.406 -11.914 -8.594 1 96.5 154 SER B C 1
ATOM 2606 O O . SER B 1 154 ? 18.438 -12.555 -8.789 1 96.5 154 SER B O 1
ATOM 2608 N N . VAL B 1 155 ? 17.234 -10.719 -9.055 1 95 155 VAL B N 1
ATOM 2609 C CA . VAL B 1 155 ? 18.25 -9.945 -9.75 1 95 155 VAL B CA 1
ATOM 2610 C C . VAL B 1 155 ? 19.219 -9.336 -8.734 1 95 155 VAL B C 1
ATOM 2612 O O . VAL B 1 155 ? 20.422 -9.266 -8.984 1 95 155 VAL B O 1
ATOM 2615 N N . CYS B 1 156 ? 18.719 -8.938 -7.59 1 95.94 156 CYS B N 1
ATOM 2616 C CA . CYS B 1 156 ? 19.5 -8.234 -6.574 1 95.94 156 CYS B CA 1
ATOM 2617 C C . CYS B 1 156 ? 18.828 -8.32 -5.211 1 95.94 156 CYS B C 1
ATOM 2619 O O . CYS B 1 156 ? 17.594 -8.359 -5.125 1 95.94 156 CYS B O 1
ATOM 2621 N N . THR B 1 157 ? 19.656 -8.375 -4.129 1 97.5 157 THR B N 1
ATOM 2622 C CA . THR B 1 157 ? 19.188 -8.289 -2.752 1 97.5 157 THR B CA 1
ATOM 2623 C C . THR B 1 157 ? 19.719 -7.035 -2.072 1 97.5 157 THR B C 1
ATOM 2625 O O . THR B 1 157 ? 20.922 -6.746 -2.145 1 97.5 157 THR B O 1
ATOM 2628 N N . PHE B 1 158 ? 18.906 -6.324 -1.405 1 97 158 PHE B N 1
ATOM 2629 C CA . PHE B 1 158 ? 19.281 -5.113 -0.686 1 97 158 PHE B CA 1
ATOM 2630 C C . PHE B 1 158 ? 19.203 -5.332 0.82 1 97 158 PHE B C 1
ATOM 2632 O O . PHE B 1 158 ? 18.156 -5.695 1.348 1 97 158 PHE B O 1
ATOM 2639 N N . ASN B 1 159 ? 20.234 -5.07 1.673 1 94.06 159 ASN B N 1
ATOM 2640 C CA . ASN B 1 159 ? 20.359 -5.395 3.09 1 94.06 159 ASN B CA 1
ATOM 2641 C C . ASN B 1 159 ? 20.391 -4.141 3.955 1 94.06 159 ASN B C 1
ATOM 2643 O O . ASN B 1 159 ? 20.781 -4.191 5.117 1 94.06 159 ASN B O 1
ATOM 2647 N N . GLY B 1 160 ? 19.953 -3.043 3.633 1 90.75 160 GLY B N 1
ATOM 2648 C CA . GLY B 1 160 ? 20.141 -1.792 4.352 1 90.75 160 GLY B CA 1
ATOM 2649 C C . GLY B 1 160 ? 19.203 -1.653 5.543 1 90.75 160 GLY B C 1
ATOM 2650 O O . GLY B 1 160 ? 19.531 -0.948 6.504 1 90.75 160 GLY B O 1
ATOM 2651 N N . HIS B 1 161 ? 18.094 -2.379 5.68 1 95.62 161 HIS B N 1
ATOM 2652 C CA . HIS B 1 161 ? 17.109 -2.223 6.738 1 95.62 161 HIS B CA 1
ATOM 2653 C C . HIS B 1 161 ? 17.531 -2.979 7.996 1 95.62 161 HIS B C 1
ATOM 2655 O O . HIS B 1 161 ? 18.156 -4.035 7.91 1 95.62 161 HIS B O 1
ATOM 2661 N N . GLU B 1 162 ? 17.156 -2.447 9.156 1 94.19 162 GLU B N 1
ATOM 2662 C CA . GLU B 1 162 ? 17.438 -3.076 10.445 1 94.19 162 GLU B CA 1
ATOM 2663 C C . GLU B 1 162 ? 16.156 -3.646 11.062 1 94.19 162 GLU B C 1
ATOM 2665 O O . GLU B 1 162 ? 16.188 -4.234 12.148 1 94.19 162 GLU B O 1
ATOM 2670 N N . GLY B 1 163 ? 15.047 -3.479 10.453 1 95.69 163 GLY B N 1
ATOM 2671 C CA . GLY B 1 163 ? 13.758 -4 10.883 1 95.69 163 GLY B CA 1
ATOM 2672 C C . GLY B 1 163 ? 12.961 -4.617 9.758 1 95.69 163 GLY B C 1
ATOM 2673 O O . GLY B 1 163 ? 13.438 -4.703 8.625 1 95.69 163 GLY B O 1
ATOM 2674 N N . VAL B 1 164 ? 11.812 -5.094 10.109 1 97 164 VAL B N 1
ATOM 2675 C CA . VAL B 1 164 ? 10.898 -5.711 9.156 1 97 164 VAL B CA 1
ATOM 2676 C C . VAL B 1 164 ? 10.477 -4.684 8.102 1 97 164 VAL B C 1
ATOM 2678 O O . VAL B 1 164 ? 10.117 -3.555 8.445 1 97 164 VAL B O 1
ATOM 2681 N N . ILE B 1 165 ? 10.57 -5.082 6.832 1 98.38 165 ILE B N 1
ATOM 2682 C CA . ILE B 1 165 ? 10.125 -4.188 5.77 1 98.38 165 ILE B CA 1
ATOM 2683 C C . ILE B 1 165 ? 8.617 -4.316 5.586 1 98.38 165 ILE B C 1
ATOM 2685 O O . ILE B 1 165 ? 8.109 -5.402 5.301 1 98.38 165 ILE B O 1
ATOM 2689 N N . TYR B 1 166 ? 7.922 -3.143 5.656 1 97.5 166 TYR B N 1
ATOM 2690 C CA . TYR B 1 166 ? 6.465 -3.135 5.582 1 97.5 166 TYR B CA 1
ATOM 2691 C C . TYR B 1 166 ? 5.992 -2.609 4.23 1 97.5 166 TYR B C 1
ATOM 2693 O O . TYR B 1 166 ? 4.852 -2.848 3.83 1 97.5 166 TYR B O 1
ATOM 2701 N N . SER B 1 167 ? 6.883 -1.849 3.598 1 98.56 167 SER B N 1
ATOM 2702 C CA . SER B 1 167 ? 6.441 -1.185 2.375 1 98.56 167 SER B CA 1
ATOM 2703 C C . SER B 1 167 ? 7.566 -1.121 1.346 1 98.56 167 SER B C 1
ATOM 2705 O O . SER B 1 167 ? 8.719 -0.851 1.692 1 98.56 167 SER B O 1
ATOM 2707 N N . THR B 1 168 ? 7.281 -1.458 0.124 1 98.62 168 THR B N 1
ATOM 2708 C CA . THR B 1 168 ? 8.109 -1.277 -1.062 1 98.62 168 THR B CA 1
ATOM 2709 C C . THR B 1 168 ? 7.301 -0.667 -2.201 1 98.62 168 THR B C 1
ATOM 2711 O O . THR B 1 168 ? 6.211 -1.145 -2.52 1 98.62 168 THR B O 1
ATOM 2714 N N . ILE B 1 169 ? 7.805 0.418 -2.801 1 97.75 169 ILE B N 1
ATOM 2715 C CA . ILE B 1 169 ? 7.074 1.051 -3.895 1 97.75 169 ILE B CA 1
ATOM 2716 C C . ILE B 1 169 ? 8.055 1.504 -4.973 1 97.75 169 ILE B C 1
ATOM 2718 O O . ILE B 1 169 ? 9.172 1.937 -4.668 1 97.75 169 ILE B O 1
ATOM 2722 N N . TRP B 1 170 ? 7.645 1.354 -6.254 1 96 170 TRP B N 1
ATOM 2723 C CA . TRP B 1 170 ? 8.422 1.897 -7.363 1 96 170 TRP B CA 1
ATOM 2724 C C . TRP B 1 170 ? 8.156 3.391 -7.531 1 96 170 TRP B C 1
ATOM 2726 O O . TRP B 1 170 ? 7.043 3.861 -7.301 1 96 170 TRP B O 1
ATOM 2736 N N . SER B 1 171 ? 9.242 4.062 -7.953 1 92.12 171 SER B N 1
ATOM 2737 C CA . SER B 1 171 ? 9.031 5.441 -8.383 1 92.12 171 SER B CA 1
ATOM 2738 C C . SER B 1 171 ? 8.211 5.496 -9.664 1 92.12 171 SER B C 1
ATOM 2740 O O . SER B 1 171 ? 8.492 4.773 -10.625 1 92.12 171 SER B O 1
ATOM 2742 N N . PRO B 1 172 ? 7.227 6.359 -9.641 1 89.31 172 PRO B N 1
ATOM 2743 C CA . PRO B 1 172 ? 6.465 6.496 -10.883 1 89.31 172 PRO B CA 1
ATOM 2744 C C . PRO B 1 172 ? 7.203 7.312 -11.938 1 89.31 172 PRO B C 1
ATOM 2746 O O . PRO B 1 172 ? 6.785 7.352 -13.102 1 89.31 172 PRO B O 1
ATOM 2749 N N . HIS B 1 173 ? 8.359 7.914 -11.562 1 88.94 173 HIS B N 1
ATOM 2750 C CA . HIS B 1 173 ? 9.008 8.891 -12.43 1 88.94 173 HIS B CA 1
ATOM 2751 C C . HIS B 1 173 ? 10.367 8.383 -12.906 1 88.94 173 HIS B C 1
ATOM 2753 O O . HIS B 1 173 ? 10.766 8.633 -14.047 1 88.94 173 HIS B O 1
ATOM 2759 N N . ILE B 1 174 ? 11.062 7.758 -12.016 1 88 174 ILE B N 1
ATOM 2760 C CA . ILE B 1 174 ? 12.445 7.379 -12.273 1 88 174 ILE B CA 1
ATOM 2761 C C . ILE B 1 174 ? 12.539 5.871 -12.5 1 88 174 ILE B C 1
ATOM 2763 O O . ILE B 1 174 ? 12.344 5.09 -11.562 1 88 174 ILE B O 1
ATOM 2767 N N . PRO B 1 175 ? 12.82 5.457 -13.711 1 88.06 175 PRO B N 1
ATOM 2768 C CA . PRO B 1 175 ? 12.945 4.02 -13.969 1 88.06 175 PRO B CA 1
ATOM 2769 C C . PRO B 1 175 ? 14.008 3.35 -13.109 1 88.06 175 PRO B C 1
ATOM 2771 O O . PRO B 1 175 ? 15.086 3.916 -12.898 1 88.06 175 PRO B O 1
ATOM 2774 N N . GLY B 1 176 ? 13.672 2.188 -12.617 1 88.88 176 GLY B N 1
ATOM 2775 C CA . GLY B 1 176 ? 14.633 1.399 -11.859 1 88.88 176 GLY B CA 1
ATOM 2776 C C . GLY B 1 176 ? 14.812 1.892 -10.438 1 88.88 176 GLY B C 1
ATOM 2777 O O . GLY B 1 176 ? 15.719 1.448 -9.727 1 88.88 176 GLY B O 1
ATOM 2778 N N . CYS B 1 177 ? 14.039 2.814 -10.078 1 91 177 CYS B N 1
ATOM 2779 C CA . CYS B 1 177 ? 14.164 3.371 -8.734 1 91 177 CYS B CA 1
ATOM 2780 C C . CYS B 1 177 ? 12.969 2.975 -7.871 1 91 177 CYS B C 1
ATOM 2782 O O . CYS B 1 177 ? 11.82 3.111 -8.289 1 91 177 CYS B O 1
ATOM 2784 N N . PHE B 1 178 ? 13.258 2.41 -6.66 1 95.12 178 PHE B N 1
ATOM 2785 C CA . PHE B 1 178 ? 12.203 2.08 -5.711 1 95.12 178 PHE B CA 1
ATOM 2786 C C . PHE B 1 178 ? 12.578 2.535 -4.305 1 95.12 178 PHE B C 1
ATOM 2788 O O . PHE B 1 178 ? 13.719 2.906 -4.051 1 95.12 178 PHE B O 1
ATOM 2795 N N . ALA B 1 179 ? 11.562 2.59 -3.43 1 97 179 ALA B N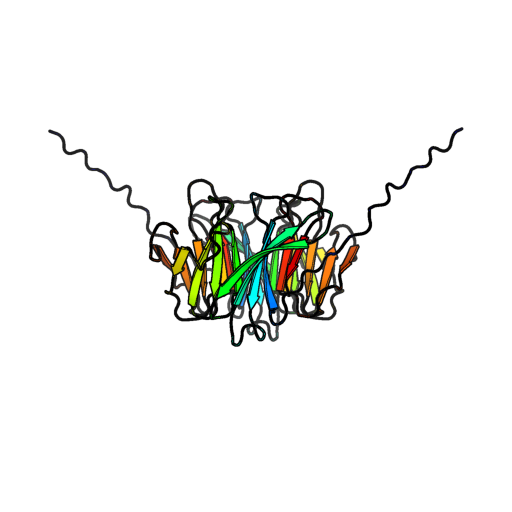 1
ATOM 2796 C CA . ALA B 1 179 ? 11.742 2.904 -2.016 1 97 179 ALA B CA 1
ATOM 2797 C C . ALA B 1 179 ? 11.133 1.821 -1.129 1 97 179 ALA B C 1
ATOM 2799 O O . ALA B 1 179 ? 10.164 1.166 -1.517 1 97 179 ALA B O 1
ATOM 2800 N N . SER B 1 180 ? 11.695 1.585 0.013 1 98.31 180 SER B N 1
ATOM 2801 C CA . SER B 1 180 ? 11.195 0.654 1.02 1 98.31 180 SER B CA 1
ATOM 2802 C C . SER B 1 180 ? 11.25 1.269 2.414 1 98.31 180 SER B C 1
ATOM 2804 O O . SER B 1 180 ? 12.008 2.211 2.656 1 98.31 180 SER B O 1
ATOM 2806 N N . ALA B 1 181 ? 10.375 0.796 3.279 1 98.31 181 ALA B N 1
ATOM 2807 C CA . ALA B 1 181 ? 10.289 1.31 4.645 1 98.31 181 ALA B CA 1
ATOM 2808 C C . ALA B 1 181 ? 10.219 0.169 5.656 1 98.31 181 ALA B C 1
ATOM 2810 O O . ALA B 1 181 ? 9.547 -0.836 5.418 1 98.31 181 ALA B O 1
ATOM 2811 N N . SER B 1 182 ? 10.992 0.373 6.781 1 97.81 182 SER B N 1
ATOM 2812 C CA . SER B 1 182 ? 10.984 -0.583 7.883 1 97.81 182 SER B CA 1
ATOM 2813 C C . SER B 1 182 ? 10.914 0.129 9.227 1 97.81 182 SER B C 1
ATOM 2815 O O . SER B 1 182 ? 11.258 1.31 9.336 1 97.81 182 SER B O 1
#

Foldseek 3Di:
DPPPPPPPPPPPPDDDADDDDPQWDWAEKDAQPPDPQKMKTKIFGPRQPAFKIKIFIWGQDPVGIDTQAMDIGGGGWHYKEAWQVDRQWMWTWGQQQKIFICGSVDRDGGPAMERDGPGGWHEKYFANDPPDTKMWIWAQSQKIFIDDPVDRYTPDIGRPGPGGWNYKYYDNPDPPDIDIDD/DDPPPPPPPPPPPDDDADDDDPQWDWAEKDDQPPDPQKMKTKIFGPRQPAFKIKIFIWGQDPVGIDTQAMDIGGGGWHYKEAWQVDRQWMWTWGQQQKIFICGSVDRDGGPAMERDGNGGWHEKYFANDPPDTKMWIWAQSQKIFIDDPVDRYTPDIGRPGPGGWNYKYYDNPDPPDIDIDD